Protein AF-A0A1F2QMS2-F1 (afdb_monomer)

Mean predicted aligned error: 7.69 Å

Secondary structure (DSSP, 8-state):
-------------------PPPPPSEE-TT-EEEE-TTT--EEEEETTEEEEE-TTS-EEEEEEPPSEEEEEEEEETTEEEEEEEEETTEEEEEEEEETTS-EEEEESBTTB-TTSS-TT-EE-TTSSEEEEEEE--HHHHHHHT--TTSPTT-EEEEEEETTTEEEEEEEETTEEEEEEEETTEEEEEETTSEEEEEETTTEEEEEEE-SSS--EEEEEETTTTEEEEE-TT--EEEEETTT--EEEEPPTTTS-EEEEEEE-TTS-EEEEEEESS-EEEEEETTTTEEESHHHHHHHHHTT-HHHHHHHHHH-SSSTTEEEEEETTEEEEEEE-SSEEEEEE--

Structure (mmCIF, N/CA/C/O backbone):
data_AF-A0A1F2QMS2-F1
#
_entry.id   AF-A0A1F2QMS2-F1
#
loop_
_atom_site.group_PDB
_atom_site.id
_atom_site.type_symbol
_atom_site.label_atom_id
_atom_site.label_alt_id
_atom_site.label_comp_id
_atom_site.label_asym_id
_atom_site.label_entity_id
_atom_site.label_seq_id
_atom_site.pdbx_PDB_ins_code
_atom_site.Cartn_x
_atom_site.Cartn_y
_atom_site.Cartn_z
_atom_site.occupancy
_atom_site.B_iso_or_equiv
_atom_site.auth_seq_id
_atom_site.auth_comp_id
_atom_site.auth_asym_id
_atom_site.auth_atom_id
_atom_site.pdbx_PDB_model_num
ATOM 1 N N . MET A 1 1 ? 6.094 18.140 77.398 1.00 44.84 1 MET A N 1
ATOM 2 C CA . MET A 1 1 ? 6.227 18.186 75.924 1.00 44.84 1 MET A CA 1
ATOM 3 C C . MET A 1 1 ? 6.756 16.850 75.424 1.00 44.84 1 MET A C 1
ATOM 5 O O . MET A 1 1 ? 7.921 16.572 75.651 1.00 44.84 1 MET A O 1
ATOM 9 N N . ARG A 1 2 ? 5.903 16.026 74.805 1.00 33.22 2 ARG A N 1
ATOM 10 C CA . ARG A 1 2 ? 6.239 14.927 73.876 1.00 33.22 2 ARG A CA 1
ATOM 11 C C . ARG A 1 2 ? 4.910 14.478 73.254 1.00 33.22 2 ARG A C 1
ATOM 13 O O . ARG A 1 2 ? 4.078 13.898 73.940 1.00 33.22 2 ARG A O 1
ATOM 20 N N . ARG A 1 3 ? 4.667 14.881 72.003 1.00 34.19 3 ARG A N 1
ATOM 21 C CA . ARG A 1 3 ? 3.506 14.470 71.198 1.00 34.19 3 ARG A CA 1
ATOM 22 C C . ARG A 1 3 ? 3.773 13.053 70.687 1.00 34.19 3 ARG A C 1
ATOM 24 O O . ARG A 1 3 ? 4.760 12.858 69.985 1.00 34.19 3 ARG A O 1
ATOM 31 N N . ALA A 1 4 ? 2.915 12.098 71.030 1.00 32.41 4 ALA A N 1
ATOM 32 C CA . ALA A 1 4 ? 2.860 10.803 70.362 1.00 32.41 4 ALA A CA 1
ATOM 33 C C . ALA A 1 4 ? 1.873 10.922 69.191 1.00 32.41 4 ALA A C 1
ATOM 35 O O . ALA A 1 4 ? 0.680 11.136 69.393 1.00 32.41 4 ALA A O 1
ATOM 36 N N . LEU A 1 5 ? 2.404 10.867 67.971 1.00 31.41 5 LEU A N 1
ATOM 37 C CA . LEU A 1 5 ? 1.643 10.750 66.731 1.00 31.41 5 LEU A CA 1
ATOM 38 C C . LEU A 1 5 ? 1.258 9.279 66.546 1.00 31.41 5 LEU A C 1
ATOM 40 O O . LEU A 1 5 ? 2.129 8.423 66.422 1.00 31.41 5 LEU A O 1
ATOM 44 N N . VAL A 1 6 ? -0.043 9.004 66.525 1.00 31.36 6 VAL A N 1
ATOM 45 C CA . VAL A 1 6 ? -0.614 7.749 66.022 1.00 31.36 6 VAL A CA 1
ATOM 46 C C . VAL A 1 6 ? -0.745 7.904 64.504 1.00 31.36 6 VAL A C 1
ATOM 48 O O . VAL A 1 6 ? -1.470 8.805 64.074 1.00 31.36 6 VAL A O 1
ATOM 51 N N . PRO A 1 7 ? -0.086 7.089 63.663 1.00 35.09 7 PRO A N 1
ATOM 52 C CA . PRO A 1 7 ? -0.405 7.071 62.249 1.00 35.09 7 PRO A CA 1
ATOM 53 C C . PRO A 1 7 ? -1.684 6.253 62.047 1.00 35.09 7 PRO A C 1
ATOM 55 O O . PRO A 1 7 ? -1.712 5.046 62.286 1.00 35.09 7 PRO A O 1
ATOM 58 N N . CYS A 1 8 ? -2.746 6.923 61.597 1.00 28.33 8 CYS A N 1
ATOM 59 C CA . CYS A 1 8 ? -3.863 6.273 60.922 1.00 28.33 8 CYS A CA 1
ATOM 60 C C . CYS A 1 8 ? -3.334 5.621 59.640 1.00 28.33 8 CYS A C 1
ATOM 62 O O . CYS A 1 8 ? -3.063 6.304 58.654 1.00 28.33 8 CYS A O 1
ATOM 64 N N . LEU A 1 9 ? -3.193 4.299 59.658 1.00 30.66 9 LEU A N 1
ATOM 65 C CA . LEU A 1 9 ? -3.051 3.492 58.454 1.00 30.66 9 LEU A CA 1
ATOM 66 C C . LEU A 1 9 ? -4.440 3.393 57.803 1.00 30.66 9 LEU A C 1
ATOM 68 O O . LEU A 1 9 ? -5.238 2.521 58.138 1.00 30.66 9 LEU A O 1
ATOM 72 N N . VAL A 1 10 ? -4.759 4.318 56.897 1.00 34.50 10 VAL A N 1
ATOM 73 C CA . VAL A 1 10 ? -5.865 4.117 55.954 1.00 34.50 10 VAL A CA 1
ATOM 74 C C . VAL A 1 10 ? -5.322 3.231 54.841 1.00 34.50 10 VAL A C 1
ATOM 76 O O . VAL A 1 10 ? -4.691 3.699 53.899 1.00 34.50 10 VAL A O 1
ATOM 79 N N . ALA A 1 11 ? -5.529 1.926 54.988 1.00 34.69 11 ALA A N 1
ATOM 80 C CA . ALA A 1 11 ? -5.393 0.981 53.895 1.00 34.69 11 ALA A CA 1
ATOM 81 C C . ALA A 1 11 ? -6.581 1.175 52.943 1.00 34.69 11 ALA A C 1
ATOM 83 O O . ALA A 1 11 ? -7.615 0.522 53.073 1.00 34.69 11 ALA A O 1
ATOM 84 N N . THR A 1 12 ? -6.460 2.087 51.982 1.00 34.47 12 THR A N 1
ATOM 85 C CA . THR A 1 12 ? -7.300 2.047 50.785 1.00 34.47 12 THR A CA 1
ATOM 86 C C . THR A 1 12 ? -6.783 0.924 49.894 1.00 34.47 12 THR A C 1
ATOM 88 O O . THR A 1 12 ? -5.897 1.103 49.063 1.00 34.47 12 THR A O 1
ATOM 91 N N . LEU A 1 13 ? -7.358 -0.264 50.087 1.00 35.09 13 LEU A N 1
ATOM 92 C CA . LEU A 1 13 ? -7.429 -1.302 49.065 1.00 35.09 13 LEU A CA 1
ATOM 93 C C . LEU A 1 13 ? -8.194 -0.722 47.868 1.00 35.09 13 LEU A C 1
ATOM 95 O O . LEU A 1 13 ? -9.411 -0.853 47.759 1.00 35.09 13 LEU A O 1
ATOM 99 N N . ALA A 1 14 ? -7.476 -0.056 46.965 1.00 35.53 14 ALA A N 1
ATOM 100 C CA . ALA A 1 14 ? -7.932 0.106 45.599 1.00 35.53 14 ALA A CA 1
ATOM 101 C C . ALA A 1 14 ? -7.878 -1.285 44.962 1.00 35.53 14 ALA A C 1
ATOM 103 O O . ALA A 1 14 ? -6.867 -1.710 44.409 1.00 35.53 14 ALA A O 1
ATOM 104 N N . SER A 1 15 ? -8.976 -2.023 45.108 1.00 37.28 15 SER A N 1
ATOM 105 C CA . SER A 1 15 ? -9.313 -3.131 44.230 1.00 37.28 15 SER A CA 1
ATOM 106 C C . SER A 1 15 ? -9.330 -2.572 42.807 1.00 37.28 15 SER A C 1
ATOM 108 O O . SER A 1 15 ? -10.329 -2.006 42.360 1.00 37.28 15 SER A O 1
ATOM 110 N N . ALA A 1 16 ? -8.206 -2.713 42.105 1.00 39.19 16 ALA A N 1
ATOM 111 C CA . ALA A 1 16 ? -8.155 -2.680 40.658 1.00 39.19 16 ALA A CA 1
ATOM 112 C C . ALA A 1 16 ? -8.933 -3.902 40.158 1.00 39.19 16 ALA A C 1
ATOM 114 O O . ALA A 1 16 ? -8.365 -4.928 39.793 1.00 39.19 16 ALA A O 1
ATOM 115 N N . ALA A 1 17 ? -10.262 -3.800 40.187 1.00 36.25 17 ALA A N 1
ATOM 116 C CA . ALA A 1 17 ? -11.092 -4.559 39.279 1.00 36.25 17 ALA A CA 1
ATOM 117 C C . ALA A 1 17 ? -10.692 -4.060 37.891 1.00 36.25 17 ALA A C 1
ATOM 119 O O . ALA A 1 17 ? -11.112 -2.986 37.461 1.00 36.25 17 ALA A O 1
ATOM 120 N N . GLY A 1 18 ? -9.754 -4.775 37.266 1.00 36.91 18 GLY A N 1
ATOM 121 C CA . GLY A 1 18 ? -9.342 -4.524 35.900 1.00 36.91 18 GLY A CA 1
ATOM 122 C C . GLY A 1 18 ? -10.596 -4.522 35.047 1.00 36.91 18 GLY A C 1
ATOM 123 O O . GLY A 1 18 ? -11.246 -5.555 34.898 1.00 36.91 18 GLY A O 1
ATOM 124 N N . LEU A 1 19 ? -10.972 -3.350 34.539 1.00 44.09 19 LEU A N 1
ATOM 125 C CA . LEU A 1 19 ? -11.892 -3.271 33.421 1.00 44.09 19 LEU A CA 1
ATOM 126 C C . LEU A 1 19 ? -11.193 -4.026 32.295 1.00 44.09 19 LEU A C 1
ATOM 128 O O . LEU A 1 19 ? -10.249 -3.508 31.698 1.00 44.09 19 LEU A O 1
ATOM 132 N N . ALA A 1 20 ? -11.586 -5.284 32.088 1.00 56.75 20 ALA A N 1
ATOM 133 C CA . ALA A 1 20 ? -11.179 -6.034 30.918 1.00 56.75 20 ALA A CA 1
ATOM 134 C C . ALA A 1 20 ? -11.505 -5.150 29.708 1.00 56.75 20 ALA A C 1
ATOM 136 O O . ALA A 1 20 ? -12.625 -4.640 29.598 1.00 56.75 20 ALA A O 1
ATOM 137 N N . GLY A 1 21 ? -10.499 -4.879 28.875 1.00 65.62 21 GLY A N 1
ATOM 138 C CA . GLY A 1 21 ? -10.690 -4.099 27.657 1.00 65.62 21 GLY A CA 1
ATOM 139 C C . GLY A 1 21 ? -11.763 -4.730 26.760 1.00 65.62 21 GLY A C 1
ATOM 140 O O . GLY A 1 21 ? -12.161 -5.878 26.985 1.00 65.62 21 GLY A O 1
ATOM 141 N N . PRO A 1 22 ? -12.253 -4.004 25.742 1.00 81.94 22 PRO A N 1
ATOM 142 C CA . PRO A 1 22 ? -13.188 -4.587 24.784 1.00 81.94 22 PRO A CA 1
ATOM 143 C C . PRO A 1 22 ? -12.585 -5.849 24.160 1.00 81.94 22 PRO A C 1
ATOM 145 O O . PRO A 1 22 ? -11.376 -5.915 23.952 1.00 81.94 22 PRO A O 1
ATOM 148 N N . ALA A 1 23 ? -13.415 -6.848 23.861 1.00 83.06 23 ALA A N 1
ATOM 149 C CA . ALA A 1 23 ? -12.956 -8.045 23.164 1.00 83.06 23 ALA A CA 1
ATOM 150 C C . ALA A 1 23 ? -12.481 -7.693 21.738 1.00 83.06 23 ALA A C 1
ATOM 152 O O . ALA A 1 23 ? -13.037 -6.776 21.120 1.00 83.06 23 ALA A O 1
ATOM 153 N N . PRO A 1 24 ? -11.479 -8.406 21.192 1.00 87.62 24 PRO A N 1
ATOM 154 C CA . PRO A 1 24 ? -11.092 -8.237 19.798 1.00 87.62 24 PRO A CA 1
ATOM 155 C C . PRO A 1 24 ? -12.265 -8.590 18.876 1.00 87.62 24 PRO A C 1
ATOM 157 O O . PRO A 1 24 ? -13.006 -9.542 19.125 1.00 87.62 24 PRO A O 1
ATOM 160 N N . ARG A 1 25 ? -12.413 -7.834 17.782 1.00 85.94 25 ARG A N 1
ATOM 161 C CA . ARG A 1 25 ? -13.372 -8.142 16.711 1.00 85.94 25 ARG A CA 1
ATOM 162 C C . ARG A 1 25 ? -13.006 -9.457 16.026 1.00 85.94 25 ARG A C 1
ATOM 164 O O . ARG A 1 25 ? -13.894 -10.238 15.700 1.00 85.94 25 ARG A O 1
ATOM 171 N N . TYR A 1 26 ? -11.708 -9.687 15.832 1.00 86.25 26 TYR A N 1
ATOM 172 C CA . TYR A 1 26 ? -11.175 -10.922 15.264 1.00 86.25 26 TYR A CA 1
ATOM 173 C C . TYR A 1 26 ? -10.104 -11.484 16.208 1.00 86.25 26 TYR A C 1
ATOM 175 O O . TYR A 1 26 ? -9.014 -10.910 16.286 1.00 86.25 26 TYR A O 1
ATOM 183 N N . PRO A 1 27 ? -10.417 -12.535 16.986 1.00 83.38 27 PRO A N 1
ATOM 184 C CA . PRO A 1 27 ? -9.504 -13.073 17.989 1.00 83.38 27 PRO A CA 1
ATOM 185 C C . PRO A 1 27 ? -8.355 -13.873 17.360 1.00 83.38 27 PRO A C 1
ATOM 187 O O . PRO A 1 27 ? -8.521 -14.479 16.304 1.00 83.38 27 PRO A O 1
ATOM 190 N N . GLY A 1 28 ? -7.223 -13.936 18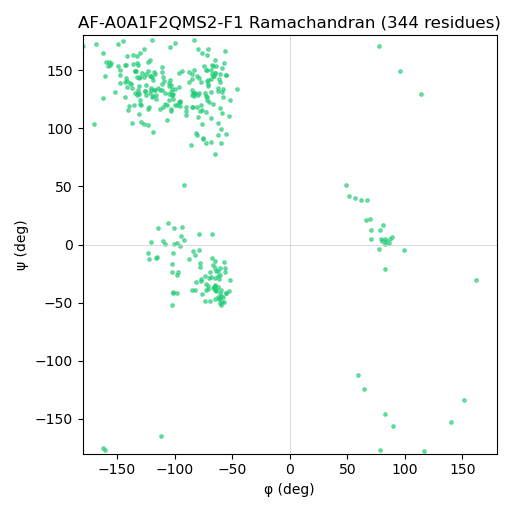.065 1.00 83.56 28 GLY A N 1
ATOM 191 C CA . GLY A 1 28 ? -6.080 -14.792 17.733 1.00 83.56 28 GLY A CA 1
ATOM 192 C C . GLY A 1 28 ? -4.831 -14.008 17.331 1.00 83.56 28 GLY A C 1
ATOM 193 O O . GLY A 1 28 ? -4.879 -13.142 16.461 1.00 83.56 28 GLY A O 1
ATOM 194 N N . THR A 1 29 ? -3.698 -14.341 17.951 1.00 78.88 29 THR A N 1
ATOM 195 C CA . THR A 1 29 ?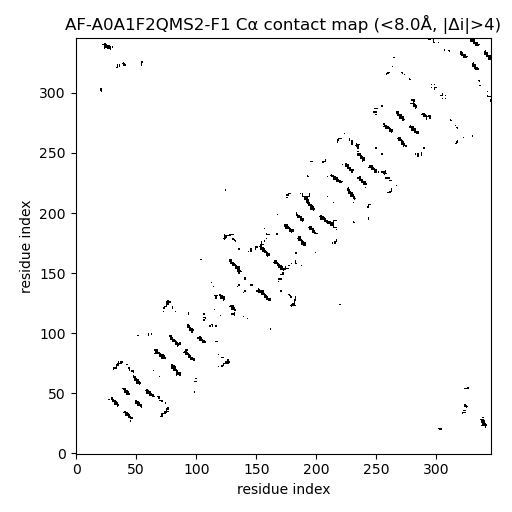 -2.405 -13.653 17.769 1.00 78.88 29 THR A CA 1
ATOM 196 C C . THR A 1 29 ? -1.726 -13.950 16.440 1.00 78.88 29 THR A C 1
ATOM 198 O O . THR A 1 29 ? -0.976 -13.118 15.938 1.00 78.88 29 THR A O 1
ATOM 201 N N . ASP A 1 30 ? -2.009 -15.117 15.864 1.00 82.50 30 ASP A N 1
ATOM 202 C CA . ASP A 1 30 ? -1.412 -15.573 14.604 1.00 82.50 30 ASP A CA 1
ATOM 203 C C . ASP A 1 30 ? -2.294 -15.220 13.395 1.00 82.50 30 ASP A C 1
ATOM 205 O O . ASP A 1 30 ? -2.130 -15.765 12.304 1.00 82.50 30 ASP A O 1
ATOM 209 N N . THR A 1 31 ? -3.263 -14.317 13.582 1.00 86.88 31 THR A N 1
ATOM 210 C CA . THR A 1 31 ? -4.158 -13.883 12.510 1.00 86.88 31 THR A CA 1
ATOM 211 C C . THR A 1 31 ? -3.523 -12.773 11.683 1.00 86.88 31 THR A C 1
ATOM 213 O O . THR A 1 31 ? -3.063 -11.755 12.205 1.00 86.88 31 THR A O 1
ATOM 216 N N . SER A 1 32 ? -3.537 -12.934 10.361 1.00 88.12 32 SER A N 1
ATOM 217 C CA . SER A 1 32 ? -3.135 -11.876 9.433 1.00 88.12 32 SER A CA 1
ATOM 218 C C . SER A 1 32 ? -4.360 -11.253 8.773 1.00 88.12 32 SER A C 1
ATOM 220 O O . SER A 1 32 ? -5.297 -11.951 8.385 1.00 88.12 32 SER A O 1
ATOM 222 N N . VAL A 1 33 ? -4.371 -9.920 8.684 1.00 90.81 33 VAL A N 1
ATOM 223 C CA . VAL A 1 33 ? -5.493 -9.150 8.140 1.00 90.81 33 VAL A CA 1
ATOM 224 C C . VAL A 1 33 ? -5.004 -8.139 7.122 1.00 90.81 33 VAL A C 1
ATOM 226 O O . VAL A 1 33 ? -4.044 -7.400 7.358 1.00 90.81 33 VAL A O 1
ATOM 229 N N . VAL A 1 34 ? -5.733 -8.064 6.014 1.00 92.44 34 VAL A N 1
ATOM 230 C CA . VAL A 1 34 ? -5.606 -7.014 5.002 1.00 92.44 34 VAL A CA 1
ATOM 231 C C . VAL A 1 34 ? -6.981 -6.469 4.644 1.00 92.44 34 VAL A C 1
ATOM 233 O O . VAL A 1 34 ? -8.005 -7.146 4.763 1.00 92.44 34 VAL A O 1
ATOM 236 N N . VAL A 1 35 ? -6.999 -5.221 4.187 1.00 91.38 35 VAL A N 1
ATOM 237 C CA . VAL A 1 35 ? -8.228 -4.505 3.851 1.00 91.38 35 VAL A CA 1
ATOM 238 C C . VAL A 1 35 ? -8.138 -3.997 2.426 1.00 91.38 35 VAL A C 1
ATOM 240 O O . VAL A 1 35 ? -7.196 -3.295 2.062 1.00 91.38 35 VAL A O 1
ATOM 243 N N . ASN A 1 36 ? -9.165 -4.295 1.641 1.00 90.12 36 ASN A N 1
ATOM 244 C CA . ASN A 1 36 ? -9.335 -3.705 0.332 1.00 90.12 36 ASN A CA 1
ATOM 245 C C . ASN A 1 36 ? -9.842 -2.278 0.459 1.00 90.12 36 ASN A C 1
ATOM 247 O O . ASN A 1 36 ? -10.960 -2.031 0.901 1.00 90.12 36 ASN A O 1
ATOM 251 N N . ARG A 1 37 ? -9.039 -1.316 0.030 1.00 78.06 37 ARG A N 1
ATOM 252 C CA . ARG A 1 37 ? -9.358 0.097 0.253 1.00 78.06 37 ARG A CA 1
ATOM 253 C C . ARG A 1 37 ? -10.428 0.633 -0.688 1.00 78.06 37 ARG A C 1
ATOM 255 O O . ARG A 1 37 ? -11.207 1.495 -0.285 1.00 78.06 37 ARG A O 1
ATOM 262 N N . GLY A 1 38 ? -10.511 0.087 -1.901 1.00 79.81 38 GLY A N 1
ATOM 263 C CA . GLY A 1 38 ? -11.495 0.505 -2.897 1.00 79.81 38 GLY A CA 1
ATOM 264 C C . GLY A 1 38 ? -12.932 0.198 -2.473 1.00 79.81 38 GLY A C 1
ATOM 265 O O . GLY A 1 38 ? -13.827 1.003 -2.712 1.00 79.81 38 GLY A O 1
ATOM 266 N N . ASN A 1 39 ? -13.161 -0.935 -1.801 1.00 84.38 39 ASN A N 1
ATOM 267 C CA . ASN A 1 39 ? -14.510 -1.378 -1.416 1.00 84.38 39 ASN A CA 1
ATOM 268 C C . ASN A 1 39 ? -14.708 -1.620 0.093 1.00 84.38 39 ASN A C 1
ATOM 270 O O . ASN A 1 39 ? -15.840 -1.794 0.532 1.00 84.38 39 ASN A O 1
ATOM 274 N N . GLY A 1 40 ? -13.650 -1.564 0.902 1.00 86.19 40 GLY A N 1
ATOM 275 C CA . GLY A 1 40 ? -13.687 -1.746 2.355 1.00 86.19 40 GLY A CA 1
ATOM 276 C C . GLY A 1 40 ? -13.772 -3.201 2.823 1.00 86.19 40 GLY A C 1
ATOM 277 O O . GLY A 1 40 ? -13.925 -3.422 4.022 1.00 86.19 40 GLY A O 1
ATOM 278 N N . ARG A 1 41 ? -13.714 -4.183 1.914 1.00 91.44 41 ARG A N 1
ATOM 279 C CA . ARG A 1 41 ? -13.751 -5.604 2.282 1.00 91.44 41 ARG A CA 1
ATOM 280 C C . ARG A 1 41 ? -12.521 -5.989 3.090 1.00 91.44 41 ARG A C 1
ATOM 282 O O . ARG A 1 41 ? -11.431 -5.463 2.871 1.00 91.44 41 ARG A O 1
ATOM 289 N N . ILE A 1 42 ? -12.701 -6.938 3.996 1.00 92.88 42 ILE A N 1
ATOM 290 C CA . ILE A 1 42 ? -11.667 -7.380 4.932 1.00 92.88 42 ILE A CA 1
ATOM 291 C C . ILE A 1 42 ? -11.371 -8.844 4.640 1.00 92.88 42 ILE A C 1
ATOM 293 O O . ILE A 1 42 ? -12.302 -9.628 4.488 1.00 92.88 42 ILE A O 1
ATOM 297 N N . ALA A 1 43 ? -10.098 -9.210 4.552 1.00 95.00 43 ALA A N 1
ATOM 298 C CA . ALA A 1 43 ? -9.685 -10.601 4.448 1.00 95.00 43 ALA A CA 1
ATOM 299 C C . ALA A 1 43 ? -8.832 -10.972 5.658 1.00 95.00 43 ALA A C 1
ATOM 301 O O . ALA A 1 43 ? -7.935 -10.218 6.045 1.00 95.00 43 ALA A O 1
ATOM 302 N N . ILE A 1 44 ? -9.153 -12.114 6.259 1.00 93.44 44 ILE A N 1
ATOM 303 C CA . ILE A 1 44 ? -8.603 -12.574 7.531 1.00 93.44 44 ILE A CA 1
ATOM 304 C C . ILE A 1 44 ? -8.136 -14.001 7.350 1.00 93.44 44 ILE A C 1
ATOM 306 O O . ILE A 1 44 ? -8.918 -14.864 6.966 1.00 93.44 44 ILE A O 1
ATOM 310 N N . LEU A 1 45 ? -6.872 -14.242 7.650 1.00 93.56 45 LEU A N 1
ATOM 311 C CA . LEU A 1 45 ? -6.282 -15.566 7.629 1.00 93.56 45 LEU A CA 1
ATOM 312 C C . LEU A 1 45 ? -5.934 -15.967 9.059 1.00 93.56 45 LEU A C 1
ATOM 314 O O . LEU A 1 45 ? -5.100 -15.319 9.694 1.00 93.56 45 LEU A O 1
ATOM 318 N N . GLY A 1 46 ? -6.586 -17.019 9.550 1.00 90.81 46 GLY A N 1
ATOM 319 C CA . GLY A 1 46 ? -6.301 -17.650 10.835 1.00 90.81 46 GLY A CA 1
ATOM 320 C C . GLY A 1 46 ? -5.991 -19.127 10.628 1.00 90.81 46 GLY A C 1
ATOM 321 O O . GLY A 1 46 ? -6.847 -19.878 10.164 1.00 90.81 46 GLY A O 1
ATOM 322 N N . GLY A 1 47 ? -4.765 -19.543 10.953 1.00 89.00 47 GLY A N 1
ATOM 323 C CA . GLY A 1 47 ? -4.281 -20.874 10.586 1.00 89.00 47 GLY A CA 1
ATOM 324 C C . GLY A 1 47 ? -4.195 -21.022 9.064 1.00 89.00 47 GLY A C 1
ATOM 325 O O . GLY A 1 47 ? -3.546 -20.220 8.400 1.00 89.00 47 GLY A O 1
ATOM 326 N N . ASP A 1 48 ? -4.864 -22.032 8.519 1.00 90.62 48 ASP A N 1
ATOM 327 C CA . ASP A 1 48 ? -4.984 -22.319 7.085 1.00 90.62 48 ASP A CA 1
ATOM 328 C C . ASP A 1 48 ? -6.298 -21.808 6.470 1.00 90.62 48 ASP A C 1
ATOM 330 O O . ASP A 1 48 ? -6.535 -21.979 5.276 1.00 90.62 48 ASP A O 1
ATOM 334 N N . LYS A 1 49 ? -7.157 -21.148 7.252 1.00 93.56 49 LYS A N 1
ATOM 335 C CA . LYS A 1 49 ? -8.473 -20.696 6.801 1.00 93.56 49 LYS A CA 1
ATOM 336 C C . LYS A 1 49 ? -8.472 -19.200 6.508 1.00 93.56 49 LYS A C 1
ATOM 338 O O . LYS A 1 49 ? -8.299 -18.374 7.407 1.00 93.56 49 LYS A O 1
ATOM 343 N N . LEU A 1 50 ? -8.713 -18.854 5.247 1.00 95.31 50 LEU A N 1
ATOM 344 C CA . LEU A 1 50 ? -8.905 -17.487 4.779 1.00 95.31 50 LEU A CA 1
ATOM 345 C C . LEU A 1 50 ? -10.399 -17.176 4.665 1.00 95.31 50 LEU A C 1
ATOM 347 O O . LEU A 1 50 ? -11.118 -17.802 3.889 1.00 95.31 50 LEU A O 1
ATOM 351 N N . GLU A 1 51 ? -10.859 -16.174 5.404 1.00 95.19 51 GLU A N 1
ATOM 352 C CA . GLU A 1 51 ? -12.232 -15.677 5.360 1.00 95.19 51 GLU A CA 1
ATOM 353 C C . GLU A 1 51 ? -12.271 -14.246 4.824 1.00 95.19 51 GLU A C 1
ATOM 355 O O . GLU A 1 51 ? -11.480 -13.389 5.226 1.00 95.19 51 GLU A O 1
ATOM 360 N N . VAL A 1 52 ? -13.208 -13.975 3.915 1.00 95.31 52 VAL A N 1
ATOM 361 C CA . VAL A 1 52 ? -13.415 -12.640 3.342 1.00 95.31 52 VAL A CA 1
ATOM 362 C C . VAL A 1 52 ? -14.760 -12.106 3.806 1.00 95.31 52 VAL A C 1
ATOM 364 O O . VAL A 1 52 ? -15.768 -12.799 3.717 1.00 95.31 52 VAL A O 1
ATOM 367 N N . PHE A 1 53 ? -14.791 -10.857 4.258 1.00 92.06 53 PHE A N 1
ATOM 368 C CA . PHE A 1 53 ? -15.973 -10.191 4.791 1.00 92.06 53 PHE A CA 1
ATOM 369 C C . PHE A 1 53 ? -16.314 -8.933 3.994 1.00 92.06 53 PHE A C 1
ATOM 371 O O . PHE A 1 53 ? -15.432 -8.178 3.569 1.00 92.06 53 PHE A O 1
ATOM 378 N N . GLU A 1 54 ? -17.610 -8.664 3.852 1.00 90.00 54 GLU A N 1
ATOM 379 C CA . GLU A 1 54 ? -18.094 -7.328 3.513 1.00 90.00 54 GLU A CA 1
ATOM 380 C C . GLU A 1 54 ? -17.782 -6.330 4.642 1.00 90.00 54 GLU A C 1
ATOM 382 O O . GLU A 1 54 ? -17.655 -6.733 5.803 1.00 90.00 54 GLU A O 1
ATOM 387 N N . PRO A 1 55 ? -17.745 -5.014 4.353 1.00 83.62 55 PRO A N 1
ATOM 388 C CA . PRO A 1 55 ? -17.600 -3.977 5.380 1.00 83.62 55 PRO A CA 1
ATOM 389 C C . PRO A 1 55 ? -18.616 -4.098 6.530 1.00 83.62 55 PRO A C 1
ATOM 391 O O . PRO A 1 55 ? -18.325 -3.753 7.674 1.00 83.62 55 PRO A O 1
ATOM 394 N N . SER A 1 56 ? -19.810 -4.627 6.238 1.00 81.69 56 SER A N 1
ATOM 395 C CA . SER A 1 56 ? -20.866 -4.904 7.221 1.00 81.69 56 SER A CA 1
ATOM 396 C C . SER A 1 56 ? -20.520 -6.021 8.216 1.00 81.69 56 SER A C 1
ATOM 398 O O . SER A 1 56 ? -21.242 -6.201 9.191 1.00 81.69 56 SER A O 1
ATOM 400 N N . GLY A 1 57 ? -19.450 -6.785 7.977 1.00 83.31 57 GLY A N 1
ATOM 401 C CA . GLY A 1 57 ? -19.079 -7.977 8.740 1.00 83.31 57 GLY A CA 1
ATOM 402 C C . GLY A 1 57 ? -19.731 -9.271 8.245 1.00 83.31 57 GLY A C 1
ATOM 403 O O . GLY A 1 57 ? -19.551 -10.311 8.868 1.00 83.31 57 GLY A O 1
ATOM 404 N N . THR A 1 58 ? -20.482 -9.240 7.140 1.00 89.00 58 THR A N 1
ATOM 405 C CA . THR A 1 58 ? -21.037 -10.461 6.530 1.00 89.00 58 THR A CA 1
ATOM 406 C C . THR A 1 58 ? -19.929 -11.255 5.842 1.00 89.00 58 THR A C 1
ATOM 408 O O . THR A 1 58 ? -19.211 -10.691 5.019 1.00 89.00 58 THR A O 1
ATOM 411 N N . SER A 1 59 ? -19.796 -12.548 6.153 1.00 92.00 59 SER A N 1
ATOM 412 C CA . SER A 1 59 ? -18.846 -13.435 5.467 1.00 92.00 59 SER A CA 1
ATOM 413 C C . SER A 1 59 ? -19.286 -13.674 4.019 1.00 92.00 59 SER A C 1
ATOM 415 O O . SER A 1 59 ? -20.456 -13.954 3.753 1.00 92.00 59 SER A O 1
ATOM 417 N N . LEU A 1 60 ? -18.352 -13.520 3.085 1.00 92.50 60 LEU A N 1
ATOM 418 C CA . LEU A 1 60 ? -18.530 -13.727 1.648 1.00 92.50 60 LEU A CA 1
ATOM 419 C C . LEU A 1 60 ? -18.040 -15.099 1.207 1.00 92.50 60 LEU A C 1
ATOM 421 O O . LEU A 1 60 ? -18.660 -15.738 0.359 1.00 92.50 60 LEU A O 1
ATOM 425 N N . SER A 1 61 ? -16.897 -15.517 1.737 1.00 94.75 61 SER A N 1
ATOM 426 C CA . SER A 1 61 ? -16.233 -16.746 1.337 1.00 94.75 61 SER A CA 1
ATOM 427 C C . SER A 1 61 ? -15.308 -17.247 2.433 1.00 94.75 61 SER A C 1
ATOM 429 O O . SER A 1 61 ? -14.844 -16.506 3.302 1.00 94.75 61 SER A O 1
ATOM 431 N N . THR A 1 62 ? -15.055 -18.546 2.368 1.00 95.88 62 THR A N 1
ATOM 432 C CA . THR A 1 62 ? -14.077 -19.263 3.171 1.00 95.88 62 THR A CA 1
ATOM 433 C C . THR A 1 62 ? -13.252 -20.104 2.213 1.00 95.88 62 THR A C 1
ATOM 435 O O . THR A 1 62 ? -13.818 -20.811 1.380 1.00 95.88 62 THR A O 1
ATOM 438 N N . ILE A 1 63 ? -11.934 -20.002 2.317 1.00 95.62 63 ILE A N 1
ATOM 439 C CA . ILE A 1 63 ? -10.976 -20.635 1.418 1.00 95.62 63 ILE A CA 1
ATOM 440 C C . ILE A 1 63 ? -9.924 -21.327 2.285 1.00 95.62 63 ILE A C 1
ATOM 442 O O . ILE A 1 63 ? -9.376 -20.712 3.199 1.00 95.62 63 ILE A O 1
ATOM 446 N N . GLU A 1 64 ? -9.642 -22.595 2.004 1.00 94.25 64 GLU A N 1
ATOM 447 C CA . GLU A 1 64 ? -8.523 -23.313 2.618 1.00 94.25 64 GLU A CA 1
ATOM 448 C C . GLU A 1 64 ? -7.235 -22.987 1.859 1.00 94.25 64 GLU A C 1
ATOM 450 O O . GLU A 1 64 ? -7.174 -23.095 0.632 1.00 94.25 64 GLU A O 1
ATOM 455 N N . ILE A 1 65 ? -6.207 -22.558 2.587 1.00 92.44 65 ILE A N 1
ATOM 456 C CA . ILE A 1 65 ? -4.912 -22.178 2.037 1.00 92.44 65 ILE A CA 1
ATOM 457 C C . ILE A 1 65 ? -3.928 -23.336 2.219 1.00 92.44 65 ILE A C 1
ATOM 459 O O . ILE A 1 65 ? -3.649 -23.727 3.353 1.00 92.44 65 ILE A O 1
ATOM 463 N N . PRO A 1 66 ? -3.361 -23.882 1.128 1.00 90.25 66 PRO A N 1
ATOM 464 C CA . PRO A 1 66 ? -2.416 -24.984 1.219 1.00 90.25 66 PRO A CA 1
ATOM 465 C C . PRO A 1 66 ? -1.059 -24.537 1.779 1.00 90.25 66 PRO A C 1
ATOM 467 O O . PRO A 1 66 ? -0.691 -23.359 1.728 1.00 90.25 66 PRO A O 1
ATOM 470 N N . GLY A 1 67 ? -0.268 -25.514 2.222 1.00 88.56 67 GLY A N 1
ATOM 471 C CA . GLY A 1 67 ? 1.105 -25.317 2.690 1.00 88.56 67 GLY A CA 1
ATOM 472 C C . GLY A 1 67 ? 1.194 -25.017 4.184 1.00 88.56 67 GLY A C 1
ATOM 473 O O . GLY A 1 67 ? 0.332 -25.414 4.966 1.00 88.56 67 GLY A O 1
ATOM 474 N N . LYS A 1 68 ? 2.280 -24.358 4.590 1.00 89.94 68 LYS A N 1
ATOM 475 C CA . LYS A 1 68 ? 2.567 -24.022 5.989 1.00 89.94 68 LYS A CA 1
ATOM 476 C C . LYS A 1 68 ? 2.799 -22.536 6.190 1.00 89.94 68 LYS A C 1
ATOM 478 O O . LYS A 1 68 ? 3.400 -21.858 5.354 1.00 89.94 68 LYS A O 1
ATOM 483 N N . ASN A 1 69 ? 2.384 -22.072 7.369 1.00 88.69 69 ASN A N 1
ATOM 484 C CA . ASN A 1 69 ? 2.544 -20.696 7.834 1.00 88.69 69 ASN A CA 1
ATOM 485 C C . ASN A 1 69 ? 2.097 -19.666 6.781 1.00 88.69 69 ASN A C 1
ATOM 487 O O . ASN A 1 69 ? 2.891 -18.786 6.423 1.00 88.69 69 ASN A O 1
ATOM 491 N N . PRO A 1 70 ? 0.879 -19.799 6.220 1.00 92.12 70 PRO A N 1
ATOM 492 C CA . PRO A 1 70 ? 0.437 -18.874 5.200 1.00 92.12 70 PRO A CA 1
ATOM 493 C C . PRO A 1 70 ? 0.277 -17.474 5.801 1.00 92.12 70 PRO A C 1
ATOM 495 O O . PRO A 1 70 ? -0.116 -17.303 6.956 1.00 92.12 70 PRO A O 1
ATOM 498 N N . ARG A 1 71 ? 0.581 -16.453 5.003 1.00 91.19 71 ARG A N 1
ATOM 499 C CA . ARG A 1 71 ? 0.380 -15.050 5.370 1.00 91.19 71 ARG A CA 1
ATOM 500 C C . ARG A 1 71 ? -0.268 -14.313 4.223 1.00 91.19 71 ARG A C 1
ATOM 502 O O . ARG A 1 71 ? 0.231 -14.353 3.097 1.00 91.19 71 ARG A O 1
ATOM 509 N N . ILE A 1 72 ? -1.329 -13.576 4.521 1.00 92.50 72 ILE A N 1
ATOM 510 C CA . ILE A 1 72 ? -1.895 -12.655 3.547 1.00 92.50 72 ILE A CA 1
ATOM 511 C C . ILE A 1 72 ? -1.051 -11.378 3.488 1.00 92.50 72 ILE A C 1
ATOM 513 O O . ILE A 1 72 ? -0.694 -10.805 4.517 1.00 92.50 72 ILE A O 1
ATOM 517 N N . LEU A 1 73 ? -0.687 -10.965 2.277 1.00 91.75 73 LEU A N 1
ATOM 518 C CA . LEU A 1 73 ? 0.183 -9.815 2.031 1.00 91.75 73 LEU A CA 1
ATOM 519 C C . LEU A 1 73 ? -0.624 -8.590 1.611 1.00 91.75 73 LEU A C 1
ATOM 521 O O . LEU A 1 73 ? -0.343 -7.486 2.071 1.00 91.75 73 LEU A O 1
ATOM 525 N N . GLU A 1 74 ? -1.634 -8.773 0.756 1.00 93.44 74 GLU A N 1
ATOM 526 C CA . GLU A 1 74 ? -2.422 -7.653 0.245 1.00 93.44 74 GLU A CA 1
ATOM 527 C C . GLU A 1 74 ? -3.805 -8.057 -0.267 1.00 93.44 74 GLU A C 1
ATOM 529 O O . GLU A 1 74 ? -4.019 -9.176 -0.733 1.00 93.44 74 GLU A O 1
ATOM 534 N N . PHE A 1 75 ? -4.737 -7.102 -0.222 1.00 93.50 75 PHE A N 1
ATOM 535 C CA . PHE A 1 75 ? -6.062 -7.208 -0.819 1.00 93.50 75 PHE A CA 1
ATOM 536 C C . PHE A 1 75 ? -6.355 -5.959 -1.648 1.00 93.50 75 PHE A C 1
ATOM 538 O O . PHE A 1 75 ? -6.545 -4.872 -1.106 1.00 93.50 75 PHE A O 1
ATOM 545 N N . CYS A 1 76 ? -6.430 -6.117 -2.967 1.00 91.75 76 CYS A N 1
ATOM 546 C CA . CYS A 1 76 ? -6.717 -5.024 -3.887 1.00 91.75 76 CYS A CA 1
ATOM 547 C C . CYS A 1 76 ? -7.686 -5.468 -4.992 1.00 91.75 76 CYS A C 1
ATOM 549 O O . CYS A 1 76 ? -7.603 -6.581 -5.518 1.00 91.75 76 CYS A O 1
ATOM 551 N N . GLY A 1 77 ? -8.643 -4.604 -5.341 1.00 86.38 77 GLY A N 1
ATOM 552 C CA . GLY A 1 77 ? -9.675 -4.908 -6.334 1.00 86.38 77 GLY A CA 1
ATOM 553 C C . GLY A 1 77 ? -10.534 -6.122 -5.951 1.00 86.38 77 GLY A C 1
ATOM 554 O O . GLY A 1 77 ? -11.321 -6.064 -5.010 1.00 86.38 77 GLY A O 1
ATOM 555 N N . GLY A 1 78 ? -10.413 -7.218 -6.696 1.00 90.56 78 GLY A N 1
ATOM 556 C CA . GLY A 1 78 ? -11.090 -8.489 -6.409 1.00 90.56 78 GLY A CA 1
ATOM 557 C C . GLY A 1 78 ? -10.136 -9.623 -6.042 1.00 90.56 78 GLY A C 1
ATOM 558 O O . GLY A 1 78 ? -10.559 -10.777 -6.095 1.00 90.56 78 GLY A O 1
ATOM 559 N N . ASN A 1 79 ? -8.872 -9.308 -5.737 1.00 94.75 79 ASN A N 1
ATOM 560 C CA . ASN A 1 79 ? -7.791 -10.281 -5.632 1.00 94.75 79 ASN A CA 1
ATOM 561 C C . ASN A 1 79 ? -7.024 -10.161 -4.311 1.00 94.75 79 ASN A C 1
ATOM 563 O O . ASN A 1 79 ? -6.857 -9.070 -3.766 1.00 94.75 79 ASN A O 1
ATOM 56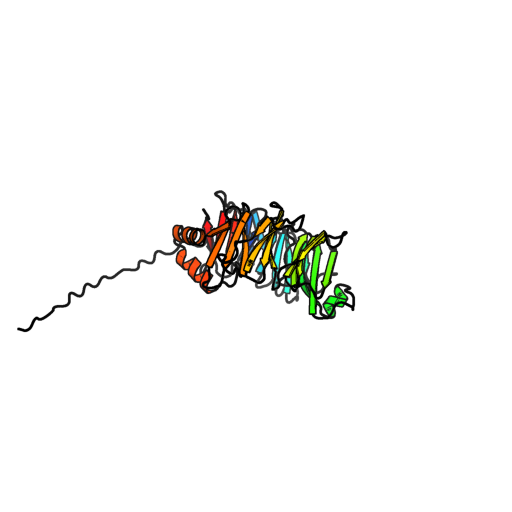7 N N . LEU A 1 80 ? -6.547 -11.301 -3.829 1.00 95.12 80 LEU A N 1
ATOM 568 C CA . LEU A 1 80 ? -5.803 -11.479 -2.590 1.00 95.12 80 LEU A CA 1
ATOM 569 C C . LEU A 1 80 ? -4.437 -12.046 -2.957 1.00 95.12 80 LEU A C 1
ATOM 571 O O . LEU A 1 80 ? -4.369 -13.049 -3.663 1.00 95.12 80 LEU A O 1
ATOM 575 N N . LEU A 1 81 ? -3.371 -11.400 -2.493 1.00 94.56 81 LEU A N 1
ATOM 576 C CA . LEU A 1 81 ? -2.006 -11.901 -2.602 1.00 94.56 81 LEU A CA 1
ATOM 577 C C . LEU A 1 81 ? -1.607 -12.496 -1.254 1.00 94.56 81 LEU A C 1
ATOM 579 O O . LEU A 1 81 ? -1.661 -11.804 -0.234 1.00 94.56 81 LEU A O 1
ATOM 583 N N . TYR A 1 82 ? -1.177 -13.752 -1.252 1.00 94.00 82 TYR A N 1
ATOM 584 C CA . TYR A 1 82 ? -0.641 -14.413 -0.069 1.00 94.00 82 TYR A CA 1
ATOM 585 C C . TYR A 1 82 ? 0.663 -15.146 -0.383 1.00 94.00 82 TYR A C 1
ATOM 587 O O . TYR A 1 82 ? 0.995 -15.407 -1.540 1.00 94.00 82 TYR A O 1
ATOM 595 N N . VAL A 1 83 ? 1.402 -15.463 0.674 1.00 92.56 83 VAL A N 1
ATOM 596 C CA . VAL A 1 83 ? 2.587 -16.320 0.638 1.00 92.56 83 VAL A CA 1
ATOM 597 C C . VAL A 1 83 ? 2.345 -17.547 1.504 1.00 92.56 83 VAL A C 1
ATOM 599 O O . VAL A 1 83 ? 1.726 -17.446 2.563 1.00 92.56 83 VAL A O 1
ATOM 602 N N . THR A 1 84 ? 2.814 -18.704 1.052 1.00 92.12 84 THR A N 1
ATOM 603 C CA . THR A 1 84 ? 2.793 -19.966 1.800 1.00 92.12 84 THR A CA 1
ATOM 604 C C . THR A 1 84 ? 4.080 -20.749 1.546 1.00 92.12 84 THR A C 1
ATOM 606 O O . THR A 1 84 ? 4.807 -20.467 0.592 1.00 92.12 84 THR A O 1
ATOM 609 N N . HIS A 1 85 ? 4.383 -21.714 2.409 1.00 89.88 85 HIS A N 1
ATOM 610 C CA . HIS A 1 85 ? 5.631 -22.475 2.384 1.00 89.88 85 HIS A CA 1
ATOM 611 C C . HIS A 1 85 ? 5.373 -23.972 2.240 1.00 89.88 85 HIS A C 1
ATOM 613 O O . HIS A 1 85 ? 4.294 -24.463 2.576 1.00 89.88 85 HIS A O 1
ATOM 619 N N . GLU A 1 86 ? 6.392 -24.698 1.779 1.00 85.25 86 GLU A N 1
ATOM 620 C CA . GLU A 1 86 ? 6.394 -26.164 1.680 1.00 85.25 86 GLU A CA 1
ATOM 621 C C . GLU A 1 86 ? 5.233 -26.738 0.842 1.00 85.25 86 GLU A C 1
ATOM 623 O O . GLU A 1 86 ? 4.655 -27.776 1.168 1.00 85.25 86 GLU A O 1
ATOM 628 N N . VAL A 1 87 ? 4.890 -26.078 -0.268 1.00 81.81 87 VAL A N 1
ATOM 629 C CA . VAL A 1 87 ? 3.886 -26.572 -1.224 1.00 81.81 87 VAL A CA 1
ATOM 630 C C . VAL A 1 87 ? 4.596 -27.324 -2.345 1.00 81.81 87 VAL A C 1
ATOM 632 O O . VAL A 1 87 ? 5.396 -26.741 -3.067 1.00 81.81 87 VAL A O 1
ATOM 635 N N . SER A 1 88 ? 4.306 -28.616 -2.518 1.00 79.12 88 SER A N 1
ATOM 636 C CA . SER A 1 88 ? 4.810 -29.419 -3.651 1.00 79.12 88 SER A CA 1
ATOM 637 C C . SER A 1 88 ? 6.335 -29.340 -3.865 1.00 79.12 88 SER A C 1
ATOM 639 O O . SER A 1 88 ? 6.803 -29.259 -4.997 1.00 79.12 88 SER A O 1
ATOM 641 N N . ASN A 1 89 ? 7.112 -29.383 -2.773 1.00 76.81 89 ASN A N 1
ATOM 642 C CA . ASN A 1 89 ? 8.580 -29.235 -2.719 1.00 76.81 89 ASN A CA 1
ATOM 643 C C . ASN A 1 89 ? 9.133 -27.827 -3.004 1.00 76.81 89 ASN A C 1
ATOM 645 O O . ASN A 1 89 ? 10.350 -27.653 -3.022 1.00 76.81 89 ASN A O 1
ATOM 649 N N . LEU A 1 90 ? 8.277 -26.822 -3.187 1.00 79.12 90 LEU A N 1
ATOM 650 C CA . LEU A 1 90 ? 8.704 -25.431 -3.286 1.00 79.12 90 LEU A CA 1
ATOM 651 C C . LEU A 1 90 ? 8.873 -24.853 -1.871 1.00 79.12 90 LEU A C 1
ATOM 653 O O . LEU A 1 90 ? 7.957 -24.980 -1.048 1.00 79.12 90 LEU A O 1
ATOM 657 N N . PRO A 1 91 ? 10.019 -24.218 -1.558 1.00 82.06 91 PRO A N 1
ATOM 658 C CA . PRO A 1 91 ? 10.260 -23.662 -0.228 1.00 82.06 91 PRO A CA 1
ATOM 659 C C . PRO A 1 91 ? 9.285 -22.524 0.089 1.00 82.06 91 PRO A C 1
ATOM 661 O O . PRO A 1 91 ? 8.831 -22.399 1.225 1.00 82.06 91 PRO A O 1
ATOM 664 N N . GLN A 1 92 ? 8.927 -21.733 -0.922 1.00 87.75 92 GLN A N 1
ATOM 665 C CA . GLN A 1 92 ? 8.023 -20.599 -0.817 1.00 87.75 92 GLN A CA 1
ATOM 666 C C . GLN A 1 92 ? 7.235 -20.450 -2.120 1.00 87.75 92 GLN A C 1
ATOM 668 O O . GLN A 1 92 ? 7.790 -20.606 -3.206 1.00 87.75 92 GLN A O 1
ATOM 673 N N . VAL A 1 93 ? 5.945 -20.144 -1.993 1.00 89.44 93 VAL A N 1
ATOM 674 C CA . VAL A 1 93 ? 5.035 -19.897 -3.112 1.00 89.44 93 VAL A CA 1
ATOM 675 C C . VAL A 1 93 ? 4.252 -18.625 -2.830 1.00 89.44 93 VAL A C 1
ATOM 677 O O . VAL A 1 93 ? 3.644 -18.478 -1.767 1.00 89.44 93 VAL A O 1
ATOM 680 N N . PHE A 1 94 ? 4.243 -17.713 -3.797 1.00 90.88 94 PHE A N 1
ATOM 681 C CA . PHE A 1 94 ? 3.336 -16.567 -3.801 1.00 90.88 94 PHE A CA 1
ATOM 682 C C . PHE A 1 94 ? 2.136 -16.910 -4.662 1.00 90.88 94 PHE A C 1
ATOM 684 O O . PHE A 1 94 ? 2.296 -17.455 -5.753 1.00 90.88 94 PHE A O 1
ATOM 691 N N . VAL A 1 95 ? 0.936 -16.592 -4.196 1.00 91.44 95 VAL A N 1
ATOM 692 C CA . VAL A 1 95 ? -0.283 -16.916 -4.930 1.00 91.44 95 VAL A CA 1
ATOM 693 C C . VAL A 1 95 ? -1.229 -15.731 -4.898 1.00 91.44 95 VAL A C 1
ATOM 695 O O . VAL A 1 95 ? -1.462 -15.113 -3.858 1.00 91.44 95 VAL A O 1
ATOM 698 N N . VAL A 1 96 ? -1.781 -15.424 -6.066 1.00 92.75 96 VAL A N 1
ATOM 699 C CA . VAL A 1 96 ? -2.901 -14.513 -6.225 1.00 92.75 96 VAL A CA 1
ATOM 700 C C . VAL A 1 96 ? -4.155 -15.322 -6.499 1.00 92.75 96 VAL A C 1
ATOM 702 O O . VAL A 1 96 ? -4.221 -16.074 -7.473 1.00 92.75 96 VAL A O 1
ATOM 705 N N . ILE A 1 97 ? -5.171 -15.111 -5.673 1.00 93.94 97 ILE A N 1
ATOM 706 C CA . ILE A 1 97 ? -6.504 -15.695 -5.831 1.00 93.94 97 ILE A CA 1
ATOM 707 C C . ILE A 1 97 ? -7.554 -14.590 -5.903 1.00 93.94 97 ILE A C 1
ATOM 709 O O . ILE A 1 97 ? -7.349 -13.482 -5.405 1.00 93.94 97 ILE A O 1
ATOM 713 N N . THR A 1 98 ? -8.705 -14.878 -6.492 1.00 94.12 98 THR A N 1
ATOM 714 C CA . THR A 1 98 ? -9.894 -14.031 -6.353 1.00 94.12 98 THR A CA 1
ATOM 715 C C . THR A 1 98 ? -10.558 -14.226 -4.995 1.00 94.12 98 THR A C 1
ATOM 717 O O . THR A 1 98 ? -10.327 -15.213 -4.302 1.00 94.12 98 THR A O 1
ATOM 720 N N . VAL A 1 99 ? -11.453 -13.305 -4.628 1.00 93.25 99 VAL A N 1
ATOM 721 C CA . VAL A 1 99 ? -12.256 -13.406 -3.392 1.00 93.25 99 VAL A CA 1
ATOM 722 C C . VAL A 1 99 ? -13.089 -14.689 -3.277 1.00 93.25 99 VAL A C 1
ATOM 724 O O . VAL A 1 99 ? -13.493 -15.040 -2.177 1.00 93.25 99 VAL A O 1
ATOM 727 N N . ASP A 1 100 ? -13.364 -15.384 -4.383 1.00 91.31 100 ASP A N 1
ATOM 728 C CA . ASP A 1 100 ? -14.072 -16.672 -4.415 1.00 91.31 100 ASP A CA 1
ATOM 729 C C . ASP A 1 100 ? -13.121 -17.889 -4.412 1.00 91.31 100 ASP A C 1
ATOM 731 O O . ASP A 1 100 ? -13.573 -19.017 -4.574 1.00 91.31 100 ASP A O 1
ATOM 735 N N . GLY A 1 101 ? -11.812 -17.672 -4.236 1.00 91.25 101 GLY A N 1
ATOM 736 C CA . GLY A 1 101 ? -10.805 -18.728 -4.120 1.00 91.25 101 GLY A CA 1
ATOM 737 C C . GLY A 1 101 ? -10.235 -19.242 -5.439 1.00 91.25 101 GLY A C 1
ATOM 738 O O . GLY A 1 101 ? -9.380 -20.123 -5.415 1.00 91.25 101 GLY A O 1
ATOM 739 N N . ARG A 1 102 ? -10.648 -18.710 -6.598 1.00 91.81 102 ARG A N 1
ATOM 740 C CA . ARG A 1 102 ? -10.042 -19.122 -7.873 1.00 91.81 102 ARG A CA 1
ATOM 741 C C . ARG A 1 102 ? -8.629 -18.570 -8.002 1.00 91.81 102 ARG A C 1
ATOM 743 O O . ARG A 1 102 ? -8.408 -17.362 -7.908 1.00 91.81 102 ARG A O 1
ATOM 750 N N . GLU A 1 103 ? -7.686 -19.457 -8.283 1.00 90.31 103 GLU A N 1
ATOM 751 C CA . GLU A 1 103 ? -6.312 -19.078 -8.580 1.00 90.31 103 GLU A CA 1
ATOM 752 C C . GLU A 1 103 ? -6.244 -18.218 -9.847 1.00 90.31 103 GLU A C 1
ATOM 754 O O . GLU A 1 103 ? -6.851 -18.518 -10.878 1.00 90.31 103 GLU A O 1
ATOM 759 N N . ARG A 1 104 ? -5.519 -17.106 -9.743 1.00 86.50 104 ARG A N 1
ATOM 760 C CA . ARG A 1 104 ? -5.162 -16.241 -10.868 1.00 86.50 104 ARG A CA 1
ATOM 761 C C . ARG A 1 104 ? -3.735 -16.475 -11.310 1.00 86.50 104 ARG A C 1
ATOM 763 O O . ARG A 1 104 ? -3.464 -16.423 -12.505 1.00 86.50 104 ARG A O 1
ATOM 770 N N . LEU A 1 105 ? -2.837 -16.642 -10.344 1.00 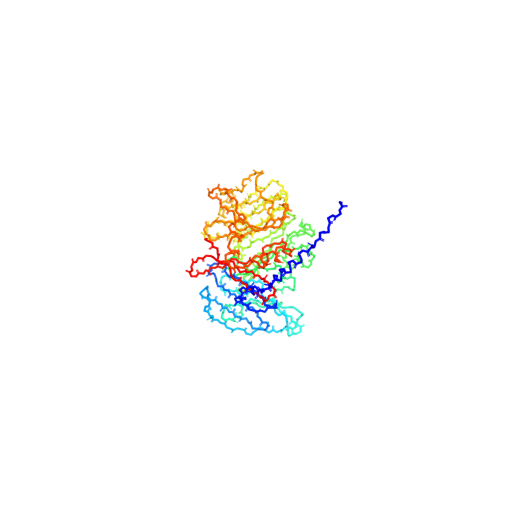82.75 105 LEU A N 1
ATOM 771 C CA . LEU A 1 105 ? -1.414 -16.785 -10.594 1.00 82.75 105 LEU A CA 1
ATOM 772 C C . LEU A 1 105 ? -0.732 -17.389 -9.364 1.00 82.75 105 LEU A C 1
ATOM 774 O O . LEU A 1 105 ? -0.849 -16.821 -8.282 1.00 82.75 105 LEU A O 1
ATOM 778 N N . ALA A 1 106 ? 0.003 -18.482 -9.532 1.00 81.69 106 ALA A N 1
ATOM 779 C CA . ALA A 1 106 ? 0.927 -19.017 -8.532 1.00 81.69 106 ALA A CA 1
ATOM 780 C C . ALA A 1 106 ? 2.374 -18.851 -9.011 1.00 81.69 106 ALA A C 1
ATOM 782 O O . ALA A 1 106 ? 2.625 -18.872 -10.215 1.00 81.69 106 ALA A O 1
ATOM 783 N N . PHE A 1 107 ? 3.318 -18.668 -8.090 1.00 77.44 107 PHE A N 1
ATOM 784 C CA . PHE A 1 107 ? 4.734 -18.448 -8.386 1.00 77.44 107 PHE A CA 1
ATOM 785 C C . PHE A 1 107 ? 5.636 -19.364 -7.551 1.00 77.44 107 PHE A C 1
ATOM 787 O O . PHE A 1 107 ? 5.356 -19.521 -6.362 1.00 77.44 107 PHE A O 1
ATOM 794 N N . PRO A 1 108 ? 6.754 -19.872 -8.103 1.00 74.44 108 PRO A N 1
ATOM 795 C CA . PRO A 1 108 ? 7.212 -19.705 -9.490 1.00 74.44 108 PRO A CA 1
ATOM 796 C C . PRO A 1 108 ? 6.292 -20.405 -10.512 1.00 74.44 108 PRO A C 1
ATOM 798 O O . PRO A 1 108 ? 5.589 -21.352 -10.172 1.00 74.44 108 PRO A O 1
ATOM 801 N N . ASN A 1 109 ? 6.277 -19.929 -11.762 1.00 69.50 109 ASN A N 1
ATOM 802 C CA . ASN A 1 109 ? 5.559 -20.566 -12.876 1.00 69.50 109 ASN A CA 1
ATOM 803 C C . ASN A 1 109 ? 6.321 -20.417 -14.203 1.00 69.50 109 ASN A C 1
ATOM 805 O O . ASN A 1 109 ? 7.362 -19.761 -14.266 1.00 69.50 109 ASN A O 1
ATOM 809 N N . GLU A 1 110 ? 5.813 -21.037 -15.272 1.00 61.41 110 GLU A N 1
ATOM 810 C CA . GLU A 1 110 ? 6.412 -20.931 -16.604 1.00 61.41 110 GLU A CA 1
ATOM 811 C C . GLU A 1 110 ? 6.477 -19.465 -17.074 1.00 61.41 110 GLU A C 1
ATOM 813 O O . GLU A 1 110 ? 5.461 -18.826 -17.337 1.00 61.41 110 GLU A O 1
ATOM 818 N N . GLY A 1 111 ? 7.698 -18.932 -17.196 1.00 60.56 111 GLY A N 1
ATOM 819 C CA . GLY A 1 111 ? 7.959 -17.555 -17.635 1.00 60.56 111 GLY A CA 1
ATOM 820 C C . GLY A 1 111 ? 8.235 -16.554 -16.507 1.00 60.56 111 GLY A C 1
ATOM 821 O O . GLY A 1 111 ? 8.600 -15.409 -16.793 1.00 60.56 111 GLY A O 1
ATOM 822 N N . LEU A 1 112 ? 8.129 -16.972 -15.240 1.00 66.44 112 LEU A N 1
ATOM 823 C CA . LEU A 1 112 ? 8.392 -16.140 -14.066 1.00 66.44 112 LEU A CA 1
ATOM 824 C C . LEU A 1 112 ? 9.476 -16.766 -13.187 1.00 66.44 112 LEU A C 1
ATOM 826 O O . LEU A 1 112 ? 9.334 -17.875 -12.684 1.00 66.44 112 LEU A O 1
ATOM 830 N N . SER A 1 113 ? 10.578 -16.032 -13.032 1.00 69.69 113 SER A N 1
ATOM 831 C CA . SER A 1 113 ? 11.723 -16.427 -12.211 1.00 69.69 113 SER A CA 1
ATOM 832 C C . SER A 1 113 ? 11.367 -16.468 -10.720 1.00 69.69 113 SER A C 1
ATOM 834 O O . SER A 1 113 ? 10.537 -15.688 -10.263 1.00 69.69 113 SER A O 1
ATOM 836 N N . GLU A 1 114 ? 12.079 -17.285 -9.939 1.00 74.06 114 GLU A N 1
ATOM 837 C CA . GLU A 1 114 ? 12.062 -17.247 -8.464 1.00 74.06 114 GLU A CA 1
ATOM 838 C C . GLU A 1 114 ? 12.449 -15.868 -7.890 1.00 74.06 114 GLU A C 1
ATOM 840 O O . GLU A 1 114 ? 12.194 -15.579 -6.726 1.00 74.06 114 GLU A O 1
ATOM 845 N N . LEU A 1 115 ? 13.042 -14.992 -8.709 1.00 77.19 115 LEU A N 1
ATOM 846 C CA . LEU A 1 115 ? 13.408 -13.624 -8.334 1.00 77.19 115 LEU A CA 1
ATOM 847 C C . LEU A 1 115 ? 12.200 -12.700 -8.126 1.00 77.19 115 LEU A C 1
ATOM 849 O O . LEU A 1 115 ? 12.328 -11.659 -7.478 1.00 77.19 115 LEU A O 1
ATOM 853 N N . PHE A 1 116 ? 11.054 -13.009 -8.738 1.00 79.75 116 PHE A N 1
ATOM 854 C CA . PHE A 1 116 ? 9.874 -12.158 -8.669 1.00 79.75 116 PHE A CA 1
ATOM 855 C C . PHE A 1 116 ? 8.586 -12.977 -8.807 1.00 79.75 116 PHE A C 1
ATOM 857 O O . PHE A 1 116 ? 8.426 -13.688 -9.801 1.00 79.75 116 PHE A O 1
ATOM 864 N N . PRO A 1 117 ? 7.594 -12.779 -7.922 1.00 82.69 117 PRO A N 1
ATOM 865 C CA . PRO A 1 117 ? 7.503 -11.788 -6.854 1.00 82.69 117 PRO A CA 1
ATOM 866 C C . PRO A 1 117 ? 8.305 -12.177 -5.608 1.00 82.69 117 PRO A C 1
ATOM 868 O O . PRO A 1 117 ? 8.752 -13.304 -5.448 1.00 82.69 117 PRO A O 1
ATOM 871 N N . SER A 1 118 ? 8.454 -11.204 -4.718 1.00 84.12 118 SER A N 1
ATOM 872 C CA . SER A 1 118 ? 9.005 -11.342 -3.368 1.00 84.12 118 SER A CA 1
ATOM 873 C C . SER A 1 118 ? 7.965 -10.922 -2.323 1.00 84.12 118 SER A C 1
ATOM 875 O O . SER A 1 118 ? 6.917 -10.374 -2.668 1.00 84.12 118 SER A O 1
ATOM 877 N N . GLU A 1 119 ? 8.264 -11.063 -1.029 1.00 86.19 119 GLU A N 1
ATOM 878 C CA . GLU A 1 119 ? 7.376 -10.571 0.044 1.00 86.19 119 GLU A CA 1
ATOM 879 C C . GLU A 1 119 ? 7.141 -9.048 0.002 1.00 86.19 119 GLU A C 1
ATOM 881 O O . GLU A 1 119 ? 6.153 -8.540 0.541 1.00 86.19 119 GLU A O 1
ATOM 886 N N . ALA A 1 120 ? 8.025 -8.298 -0.660 1.00 88.19 120 ALA A N 1
ATOM 887 C CA . ALA A 1 120 ? 7.862 -6.863 -0.883 1.00 88.19 120 ALA A CA 1
ATOM 888 C C . ALA A 1 120 ? 6.951 -6.538 -2.080 1.00 88.19 120 ALA A C 1
ATOM 890 O O . ALA A 1 120 ? 6.597 -5.378 -2.278 1.00 88.19 120 ALA A O 1
ATOM 891 N N . SER A 1 121 ? 6.564 -7.539 -2.874 1.00 90.81 121 SER A N 1
ATOM 892 C CA . SER A 1 121 ? 5.684 -7.345 -4.024 1.00 90.81 121 SER A CA 1
ATOM 893 C C . SER A 1 121 ? 4.256 -7.044 -3.589 1.00 90.81 121 SER A C 1
ATOM 895 O O . SER A 1 121 ? 3.804 -7.448 -2.515 1.00 90.81 121 SER A O 1
ATOM 897 N N . ARG A 1 122 ? 3.560 -6.285 -4.427 1.00 93.50 122 ARG A N 1
ATOM 898 C CA . ARG A 1 122 ? 2.238 -5.731 -4.152 1.00 93.50 122 ARG A CA 1
ATOM 899 C C . ARG A 1 122 ? 1.326 -5.888 -5.361 1.00 93.50 122 ARG A C 1
ATOM 901 O O . ARG A 1 122 ? 1.800 -6.004 -6.487 1.00 93.50 122 ARG A O 1
ATOM 908 N N . LEU A 1 123 ? 0.021 -5.905 -5.148 1.00 94.62 123 LEU A N 1
ATOM 909 C CA . LEU A 1 123 ? -0.988 -5.837 -6.196 1.00 94.62 123 LEU A CA 1
ATOM 910 C C . LEU A 1 123 ? -1.019 -4.426 -6.787 1.00 94.62 123 LEU A C 1
ATOM 912 O O . LEU A 1 123 ? -0.932 -3.440 -6.063 1.00 94.62 123 LEU A O 1
ATOM 916 N N . THR A 1 124 ? -1.193 -4.313 -8.103 1.00 94.25 124 THR A N 1
ATOM 917 C CA . THR A 1 124 ? -1.456 -3.011 -8.736 1.00 94.25 124 THR A CA 1
ATOM 918 C C . THR A 1 124 ? -2.723 -2.388 -8.146 1.00 94.25 124 THR A C 1
ATOM 920 O O . THR A 1 124 ? -3.624 -3.106 -7.709 1.00 94.25 124 THR A O 1
ATOM 923 N N . VAL A 1 125 ? -2.829 -1.056 -8.133 1.00 93.00 125 VAL A N 1
ATOM 924 C CA . VAL A 1 125 ? -3.979 -0.365 -7.510 1.00 93.00 125 VAL A CA 1
ATOM 925 C C . VAL A 1 125 ? -5.316 -0.736 -8.176 1.00 93.00 125 VAL A C 1
ATOM 927 O O . VAL A 1 125 ? -6.352 -0.786 -7.518 1.00 93.00 125 VAL A O 1
ATOM 930 N N . ASP A 1 126 ? -5.316 -1.060 -9.469 1.00 91.19 126 ASP A N 1
ATOM 931 C CA . ASP A 1 126 ? -6.492 -1.586 -10.173 1.00 91.19 126 ASP A CA 1
ATOM 932 C C . ASP A 1 126 ? -6.769 -3.084 -9.920 1.00 91.19 126 ASP A C 1
ATOM 934 O O . ASP A 1 126 ? -7.769 -3.627 -10.399 1.00 91.19 126 ASP A O 1
ATOM 938 N N . GLY A 1 127 ? -5.886 -3.763 -9.185 1.00 91.06 127 GLY A N 1
ATOM 939 C CA . GLY A 1 127 ? -5.965 -5.177 -8.848 1.00 91.06 127 GLY A CA 1
ATOM 940 C C . GLY A 1 127 ? -5.822 -6.115 -10.045 1.00 91.06 127 GLY A C 1
ATOM 941 O O . GLY A 1 127 ? -6.296 -7.245 -9.960 1.00 91.06 127 GLY A O 1
ATOM 942 N N . LYS A 1 128 ? -5.235 -5.683 -11.169 1.00 90.12 128 LYS A N 1
ATOM 943 C CA . LYS A 1 128 ? -5.082 -6.504 -12.391 1.00 90.12 128 LYS A CA 1
ATOM 944 C C . LYS A 1 128 ? -3.691 -7.109 -12.574 1.00 90.12 128 LYS A C 1
ATOM 946 O O . LYS A 1 128 ? -3.452 -7.808 -13.565 1.00 90.12 128 LYS A O 1
ATOM 951 N N . GLY A 1 129 ? -2.783 -6.854 -11.642 1.00 91.44 129 GLY A N 1
ATOM 952 C CA . GLY A 1 129 ? -1.434 -7.382 -11.681 1.00 91.44 129 GLY A CA 1
ATOM 953 C C . GLY A 1 129 ? -0.706 -7.333 -10.350 1.00 91.44 129 GLY A C 1
ATOM 954 O O . GLY A 1 129 ? -1.269 -6.949 -9.327 1.00 91.44 129 GLY A O 1
ATOM 955 N N . VAL A 1 130 ? 0.567 -7.713 -10.395 1.00 92.00 130 VAL A N 1
ATOM 956 C CA . VAL A 1 130 ? 1.528 -7.612 -9.292 1.00 92.00 130 VAL A CA 1
ATOM 957 C C . VAL A 1 130 ? 2.692 -6.747 -9.747 1.00 92.00 130 VAL A C 1
ATOM 959 O O . VAL A 1 130 ? 3.081 -6.778 -10.915 1.00 92.00 130 VAL A O 1
ATOM 962 N N . TYR A 1 131 ? 3.252 -5.974 -8.831 1.00 93.31 131 TYR A N 1
ATOM 963 C CA . TYR A 1 131 ? 4.421 -5.151 -9.055 1.00 93.31 131 TYR A CA 1
ATOM 964 C C . TYR A 1 131 ? 5.408 -5.262 -7.895 1.00 93.31 131 TYR A C 1
ATOM 966 O O . TYR A 1 131 ? 5.063 -5.693 -6.795 1.00 93.31 131 TYR A O 1
ATOM 974 N N . GLY A 1 132 ? 6.643 -4.839 -8.134 1.00 92.62 132 GLY A N 1
ATOM 975 C CA . GLY A 1 132 ? 7.633 -4.702 -7.076 1.00 92.62 132 GLY A CA 1
ATOM 976 C C . GLY A 1 132 ? 8.872 -3.949 -7.528 1.00 92.62 132 GLY A C 1
ATOM 977 O O . GLY A 1 132 ? 9.034 -3.612 -8.705 1.00 92.62 132 GLY A O 1
ATOM 978 N N . PHE A 1 133 ? 9.727 -3.679 -6.548 1.00 92.94 133 PHE A N 1
ATOM 979 C CA . PHE A 1 133 ? 11.005 -3.009 -6.717 1.00 92.94 133 PHE A CA 1
ATOM 980 C C . PHE A 1 133 ? 12.120 -3.923 -6.222 1.00 92.94 133 PHE A C 1
ATOM 982 O O . PHE A 1 133 ? 12.025 -4.450 -5.113 1.00 92.94 133 PHE A O 1
ATOM 989 N N . LEU A 1 134 ? 13.162 -4.112 -7.024 1.00 92.19 134 LEU A N 1
ATOM 990 C CA . LEU A 1 134 ? 14.292 -4.969 -6.678 1.00 92.19 134 LEU A CA 1
ATOM 991 C C . LEU A 1 134 ? 15.618 -4.370 -7.173 1.00 92.19 134 LEU A C 1
ATOM 993 O O . LEU A 1 134 ? 15.610 -3.593 -8.132 1.00 92.19 134 LEU A O 1
ATOM 997 N N . PRO A 1 135 ? 16.756 -4.696 -6.536 1.00 92.56 135 PRO A N 1
ATOM 998 C CA . PRO A 1 135 ? 18.063 -4.306 -7.050 1.00 92.56 135 PRO A CA 1
ATOM 999 C C . PRO A 1 135 ? 18.383 -5.030 -8.366 1.00 92.56 135 PRO A C 1
ATOM 1001 O O . PRO A 1 135 ? 18.016 -6.186 -8.565 1.00 92.56 135 PRO A O 1
ATOM 1004 N N . LEU A 1 136 ? 19.105 -4.353 -9.258 1.00 93.00 136 LEU A N 1
ATOM 1005 C CA . LEU A 1 136 ? 19.588 -4.913 -10.517 1.00 93.00 136 LEU A CA 1
ATOM 1006 C C . LEU A 1 136 ? 20.864 -5.732 -10.295 1.00 93.00 136 LEU A C 1
ATOM 1008 O O . LEU A 1 136 ? 21.969 -5.184 -10.295 1.00 93.00 136 LEU A O 1
ATOM 1012 N N . ASP A 1 137 ? 20.718 -7.041 -10.153 1.00 92.19 137 ASP A N 1
ATOM 1013 C CA . ASP A 1 137 ? 21.814 -8.013 -10.178 1.00 92.19 137 ASP A CA 1
ATOM 1014 C C . ASP A 1 137 ? 21.917 -8.709 -11.561 1.00 92.19 137 ASP A C 1
ATOM 1016 O O . ASP A 1 137 ? 21.093 -8.440 -12.447 1.00 92.19 137 ASP A O 1
ATOM 1020 N N . PRO A 1 138 ? 22.950 -9.541 -11.823 1.00 91.50 138 PRO A N 1
ATOM 1021 C CA . PRO A 1 138 ? 23.084 -10.214 -13.116 1.00 91.50 138 PRO A CA 1
ATOM 1022 C C . PRO A 1 138 ? 21.878 -11.103 -13.486 1.00 91.50 138 PRO A C 1
ATOM 1024 O O . PRO A 1 138 ? 21.389 -10.956 -14.608 1.00 91.50 138 PRO A O 1
ATOM 1027 N N . PRO A 1 139 ? 21.325 -11.941 -12.580 1.00 88.69 139 PRO A N 1
ATOM 1028 C CA . PRO A 1 139 ? 20.115 -12.714 -12.871 1.00 88.69 139 PRO A CA 1
ATOM 1029 C C . PRO A 1 139 ? 18.895 -11.853 -13.226 1.00 88.69 139 PRO A C 1
ATOM 1031 O O . PRO A 1 139 ? 18.197 -12.142 -14.198 1.00 88.69 139 PRO A O 1
ATOM 1034 N N . ALA A 1 140 ? 18.639 -10.765 -12.491 1.00 88.38 140 ALA A N 1
ATOM 1035 C CA . ALA A 1 140 ? 17.548 -9.845 -12.796 1.00 88.38 140 ALA A CA 1
ATOM 1036 C C . ALA A 1 140 ? 17.771 -9.140 -14.141 1.00 88.38 140 ALA A C 1
ATOM 1038 O O . ALA A 1 140 ? 16.822 -8.974 -14.908 1.00 88.38 140 ALA A O 1
ATOM 1039 N N . ARG A 1 141 ? 19.011 -8.750 -14.465 1.00 90.88 141 ARG A N 1
ATOM 1040 C CA . ARG A 1 141 ? 19.353 -8.116 -15.749 1.00 90.88 141 ARG A CA 1
ATOM 1041 C C . ARG A 1 141 ? 19.020 -9.015 -16.928 1.00 90.88 141 ARG A C 1
ATOM 1043 O O . ARG A 1 141 ? 18.313 -8.569 -17.832 1.00 90.88 141 ARG A O 1
ATOM 1050 N N . GLU A 1 142 ? 19.506 -10.252 -16.891 1.00 89.50 142 GLU A N 1
ATOM 1051 C CA . GLU A 1 142 ? 19.252 -11.251 -17.928 1.00 89.50 142 GLU A CA 1
ATOM 1052 C C . GLU A 1 142 ? 17.751 -11.522 -18.042 1.00 89.50 142 GLU A C 1
ATOM 1054 O O . GLU A 1 142 ? 17.169 -11.386 -19.118 1.00 89.50 142 GLU A O 1
ATOM 1059 N N . PHE A 1 143 ? 17.097 -11.796 -16.912 1.00 86.62 143 PHE A N 1
ATOM 1060 C CA . PHE A 1 143 ? 15.678 -12.114 -16.888 1.00 86.62 143 PHE A CA 1
ATOM 1061 C C . PHE A 1 143 ? 14.815 -10.973 -17.437 1.00 86.62 143 PHE A C 1
ATOM 1063 O O . PHE A 1 143 ? 13.896 -11.218 -18.218 1.00 86.62 143 PHE A O 1
ATOM 1070 N N . PHE A 1 144 ? 15.057 -9.722 -17.039 1.00 86.38 144 PHE A N 1
ATOM 1071 C CA . PHE A 1 144 ? 14.282 -8.561 -17.490 1.00 86.38 144 PHE A CA 1
ATOM 1072 C C . PHE A 1 144 ? 14.744 -7.974 -18.832 1.00 86.38 144 PHE A C 1
ATOM 1074 O O . PHE A 1 144 ? 14.066 -7.080 -19.340 1.00 86.38 144 PHE A O 1
ATOM 1081 N N . GLY A 1 145 ? 15.839 -8.471 -19.418 1.00 89.38 145 GLY A N 1
ATOM 1082 C CA . GLY A 1 145 ? 16.381 -7.973 -20.684 1.00 89.38 145 GLY A CA 1
ATOM 1083 C C . GLY A 1 145 ? 16.818 -6.507 -20.609 1.00 89.38 145 GLY A C 1
ATOM 1084 O O . GLY A 1 145 ? 16.560 -5.733 -21.532 1.00 89.38 145 GLY A O 1
ATOM 1085 N N . LEU A 1 146 ? 17.406 -6.094 -19.482 1.00 91.06 146 LEU A N 1
ATOM 1086 C CA . LEU A 1 146 ? 17.783 -4.698 -19.244 1.00 91.06 146 LEU A CA 1
ATOM 1087 C C . LEU A 1 146 ? 19.163 -4.368 -19.853 1.00 91.06 146 LEU A C 1
ATOM 1089 O O . LEU A 1 146 ? 20.063 -5.204 -19.788 1.00 91.06 146 LEU A O 1
ATOM 1093 N N . PRO A 1 147 ? 19.366 -3.159 -20.420 1.00 92.12 147 PRO A N 1
ATOM 1094 C CA . PRO A 1 147 ? 20.629 -2.784 -21.057 1.00 92.12 147 PRO A CA 1
ATOM 1095 C C . PRO A 1 147 ? 21.838 -2.817 -20.120 1.00 92.12 147 PRO A C 1
ATOM 1097 O O . PRO A 1 147 ? 21.751 -2.400 -18.962 1.00 92.12 147 PRO A O 1
ATOM 1100 N N . GLU A 1 148 ? 23.003 -3.172 -20.674 1.00 92.62 148 GLU A N 1
ATOM 1101 C CA . GLU A 1 148 ? 24.260 -3.213 -19.918 1.00 92.62 148 GLU A CA 1
ATOM 1102 C C . GLU A 1 148 ? 24.693 -1.849 -19.356 1.00 92.62 148 GLU A C 1
ATOM 1104 O O . GLU A 1 148 ? 25.409 -1.771 -18.360 1.00 92.62 148 GLU A O 1
ATOM 1109 N N . SER A 1 149 ? 24.212 -0.761 -19.965 1.00 94.19 149 SER A N 1
ATOM 1110 C CA . SER A 1 149 ? 24.509 0.613 -19.557 1.00 94.19 149 SER A CA 1
ATOM 1111 C C . SER A 1 149 ? 23.943 1.001 -18.190 1.00 94.19 149 SER A C 1
ATOM 1113 O O . SER A 1 149 ? 24.362 2.012 -17.635 1.00 94.19 149 SER A O 1
ATOM 1115 N N . ILE A 1 150 ? 22.970 0.259 -17.655 1.00 94.75 150 ILE A N 1
ATOM 1116 C CA . ILE A 1 150 ? 22.443 0.515 -16.312 1.00 94.75 150 ILE A CA 1
ATOM 1117 C C . ILE A 1 150 ? 23.435 -0.096 -15.311 1.00 94.75 150 ILE A C 1
ATOM 1119 O O . ILE A 1 150 ? 23.785 -1.265 -15.467 1.00 94.75 150 ILE A O 1
ATOM 1123 N N . PRO A 1 151 ? 23.915 0.627 -14.287 1.00 93.88 151 PRO A N 1
ATOM 1124 C CA . PRO A 1 151 ? 24.886 0.068 -13.350 1.00 93.88 151 PRO A CA 1
ATOM 1125 C C . PRO A 1 151 ? 24.274 -1.048 -12.476 1.00 93.88 151 PRO A C 1
ATOM 1127 O O . PRO A 1 151 ? 23.073 -1.017 -12.187 1.00 93.88 151 PRO A O 1
ATOM 1130 N N . PRO A 1 152 ? 25.067 -2.043 -12.032 1.00 93.88 152 PRO A N 1
ATOM 1131 C CA . PRO A 1 152 ? 24.632 -3.011 -11.025 1.00 93.88 152 PRO A CA 1
ATOM 1132 C C . PRO A 1 152 ? 24.142 -2.326 -9.742 1.00 93.88 152 PRO A C 1
ATOM 1134 O O . PRO A 1 152 ? 24.650 -1.276 -9.353 1.00 93.88 152 PRO A O 1
ATOM 1137 N N . GLY A 1 153 ? 23.148 -2.919 -9.085 1.00 92.56 153 GLY A N 1
ATOM 1138 C CA . GLY A 1 153 ? 22.509 -2.361 -7.891 1.00 92.56 153 GLY A CA 1
ATOM 1139 C C . GLY A 1 153 ? 21.503 -1.236 -8.166 1.00 92.56 153 GLY A C 1
ATOM 1140 O O . GLY A 1 153 ? 20.849 -0.781 -7.231 1.00 92.56 153 GLY A O 1
ATOM 1141 N N . ALA A 1 154 ? 21.336 -0.806 -9.422 1.00 94.12 154 ALA A N 1
ATOM 1142 C CA . ALA A 1 154 ? 20.273 0.114 -9.819 1.00 94.12 154 ALA A CA 1
ATOM 1143 C C . ALA A 1 154 ? 18.876 -0.427 -9.474 1.00 94.12 154 ALA A C 1
ATOM 1145 O O . ALA A 1 154 ? 18.663 -1.633 -9.390 1.00 94.12 154 ALA A O 1
ATOM 1146 N N . GLY A 1 155 ? 17.903 0.467 -9.328 1.00 93.38 155 GLY A N 1
ATOM 1147 C CA . GLY A 1 155 ? 16.523 0.084 -9.068 1.00 93.38 155 GLY A CA 1
ATOM 1148 C C . GLY A 1 155 ? 15.836 -0.499 -10.298 1.00 93.38 155 GLY A C 1
ATOM 1149 O O . GLY A 1 155 ? 15.846 0.127 -11.360 1.00 93.38 155 GLY A O 1
ATOM 1150 N N . VAL A 1 156 ? 15.190 -1.654 -10.146 1.00 93.56 156 VAL A N 1
ATOM 1151 C CA . VAL A 1 156 ? 14.307 -2.259 -11.151 1.00 93.56 156 VAL A CA 1
ATOM 1152 C C . VAL A 1 156 ? 12.872 -2.195 -10.655 1.00 93.56 156 VAL A C 1
ATOM 1154 O O . VAL A 1 156 ? 12.533 -2.794 -9.640 1.00 93.56 156 VAL A O 1
ATOM 1157 N N . ALA A 1 157 ? 12.018 -1.498 -11.395 1.00 93.81 157 ALA A N 1
ATOM 1158 C CA . ALA A 1 157 ? 10.574 -1.553 -11.231 1.00 93.81 157 ALA A CA 1
ATOM 1159 C C . ALA A 1 157 ? 9.994 -2.562 -12.225 1.00 93.81 157 ALA A C 1
ATOM 1161 O O . ALA A 1 157 ? 10.212 -2.431 -13.433 1.00 93.81 157 ALA A O 1
ATOM 1162 N N . ALA A 1 158 ? 9.260 -3.553 -11.724 1.00 90.81 158 ALA A N 1
ATOM 1163 C CA . ALA A 1 158 ? 8.656 -4.604 -12.536 1.00 90.81 158 ALA A CA 1
ATOM 1164 C C . ALA A 1 158 ? 7.150 -4.723 -12.273 1.00 90.81 158 ALA A C 1
ATOM 1166 O O . ALA A 1 158 ? 6.710 -4.575 -11.133 1.00 90.81 158 ALA A O 1
ATOM 1167 N N . THR A 1 159 ? 6.375 -5.020 -13.318 1.00 90.75 159 THR A N 1
ATOM 1168 C CA . THR A 1 159 ? 4.938 -5.317 -13.254 1.00 90.75 159 THR A CA 1
ATOM 1169 C C . THR A 1 159 ? 4.579 -6.547 -14.092 1.00 90.75 159 THR A C 1
ATOM 1171 O O . THR A 1 159 ? 5.169 -6.822 -15.142 1.00 90.75 159 THR A O 1
ATOM 1174 N N . TYR A 1 160 ? 3.551 -7.264 -13.643 1.00 87.38 160 TYR A N 1
ATOM 1175 C CA . TYR A 1 160 ? 3.002 -8.454 -14.288 1.00 87.38 160 TYR A CA 1
ATOM 1176 C C . TYR A 1 160 ? 1.486 -8.423 -14.262 1.00 87.38 160 TYR A C 1
ATOM 1178 O O . TYR A 1 160 ? 0.899 -8.097 -13.236 1.00 87.38 160 TYR A O 1
ATOM 1186 N N . ARG A 1 161 ? 0.842 -8.798 -15.369 1.00 86.69 161 ARG A N 1
ATOM 1187 C CA . ARG A 1 161 ? -0.617 -8.962 -15.440 1.00 86.69 161 ARG A CA 1
ATOM 1188 C C . ARG A 1 161 ? -0.986 -10.428 -15.230 1.00 86.69 161 ARG A C 1
ATOM 1190 O O . ARG A 1 161 ? -0.288 -11.317 -15.705 1.00 86.69 161 ARG A O 1
ATOM 1197 N N . PHE A 1 162 ? -2.141 -10.688 -14.618 1.00 79.31 162 PHE A N 1
ATOM 1198 C CA . PHE A 1 162 ? -2.662 -12.050 -14.381 1.00 79.31 162 PHE A CA 1
ATOM 1199 C C . PHE A 1 162 ? -3.075 -12.832 -15.641 1.00 79.31 162 PHE A C 1
ATOM 1201 O O . PHE A 1 162 ? -3.688 -13.885 -15.537 1.00 79.31 162 PHE A O 1
ATOM 1208 N N . ALA A 1 163 ? -2.770 -12.319 -16.832 1.00 67.56 163 ALA A N 1
ATOM 1209 C CA . ALA A 1 163 ? -3.045 -12.957 -18.117 1.00 67.56 163 ALA A CA 1
ATOM 1210 C C . ALA A 1 163 ? -1.805 -13.655 -18.715 1.00 67.56 163 ALA A C 1
ATOM 1212 O O . ALA A 1 163 ? -1.805 -13.968 -19.899 1.00 67.56 163 ALA A O 1
ATOM 1213 N N . GLY A 1 164 ? -0.744 -13.869 -17.926 1.00 56.62 164 GLY A N 1
ATOM 1214 C CA . GLY A 1 164 ? 0.493 -14.509 -18.397 1.00 56.62 164 GLY A CA 1
ATOM 1215 C C . GLY A 1 164 ? 1.420 -13.587 -19.198 1.00 56.62 164 GLY A C 1
ATOM 1216 O O . GLY A 1 164 ? 2.363 -14.054 -19.828 1.00 56.62 164 GLY A O 1
ATOM 1217 N N . GLU A 1 165 ? 1.182 -12.273 -19.178 1.00 62.69 165 GLU A N 1
ATOM 1218 C CA . GLU A 1 165 ? 1.995 -11.294 -19.903 1.00 62.69 165 GLU A CA 1
ATOM 1219 C C . GLU A 1 165 ? 2.938 -10.550 -18.948 1.00 62.69 165 GLU A C 1
ATOM 1221 O O . GLU A 1 165 ? 2.513 -9.767 -18.086 1.00 62.69 165 GLU A O 1
ATOM 1226 N N . LYS A 1 166 ? 4.244 -10.767 -19.141 1.00 61.19 166 LYS A N 1
ATOM 1227 C CA . LYS A 1 166 ? 5.310 -9.907 -18.618 1.00 61.19 166 LYS A CA 1
ATOM 1228 C C . LYS A 1 166 ? 5.254 -8.576 -19.356 1.00 61.19 166 LYS A C 1
ATOM 1230 O O . LYS A 1 166 ? 5.565 -8.523 -20.542 1.00 61.19 166 LYS A O 1
ATOM 1235 N N . LEU A 1 167 ? 4.831 -7.513 -18.679 1.00 66.81 167 LEU A N 1
ATOM 1236 C CA . LEU A 1 167 ? 4.490 -6.270 -19.373 1.00 66.81 167 LEU A CA 1
ATOM 1237 C C . LEU A 1 167 ? 5.568 -5.206 -19.258 1.00 66.81 167 LEU A C 1
ATOM 1239 O O . LEU A 1 167 ? 5.993 -4.664 -20.278 1.00 66.81 167 LEU A O 1
ATOM 1243 N N . LEU A 1 168 ? 6.018 -4.887 -18.045 1.00 72.88 168 LEU A N 1
ATOM 1244 C CA . LEU A 1 168 ? 6.870 -3.721 -17.863 1.00 72.88 168 LEU A CA 1
ATOM 1245 C C . LEU A 1 168 ? 7.977 -3.997 -16.856 1.00 72.88 168 LEU A C 1
ATOM 1247 O O . LEU A 1 168 ? 7.725 -4.199 -15.676 1.00 72.88 168 LEU A O 1
ATOM 1251 N N . ALA A 1 169 ? 9.218 -3.954 -17.331 1.00 87.56 169 ALA A N 1
ATOM 1252 C CA . ALA A 1 169 ? 10.395 -3.811 -16.489 1.00 87.56 169 ALA A CA 1
ATOM 1253 C C . ALA A 1 169 ? 11.141 -2.541 -16.892 1.00 87.56 169 ALA A C 1
ATOM 1255 O O . ALA A 1 169 ? 11.333 -2.255 -18.081 1.00 87.56 169 ALA A O 1
ATOM 1256 N N . ARG A 1 170 ? 11.517 -1.742 -15.897 1.00 90.44 170 ARG A N 1
ATOM 1257 C CA . ARG A 1 170 ? 12.279 -0.507 -16.069 1.00 90.44 170 ARG A CA 1
ATOM 1258 C C . ARG A 1 170 ? 13.382 -0.467 -15.028 1.00 90.44 170 ARG A C 1
ATOM 1260 O O . ARG A 1 170 ? 13.103 -0.485 -13.835 1.00 90.44 170 ARG A O 1
ATOM 1267 N N . GLY A 1 171 ? 14.623 -0.409 -15.499 1.00 92.25 171 GLY A N 1
ATOM 1268 C CA . GLY A 1 171 ? 15.799 -0.237 -14.657 1.00 92.25 171 GLY A CA 1
ATOM 1269 C C . GLY A 1 171 ? 16.341 1.182 -14.766 1.00 92.25 171 GLY A C 1
ATOM 1270 O O . GLY A 1 171 ? 16.396 1.735 -15.865 1.00 92.25 171 GLY A O 1
ATOM 1271 N N . SER A 1 172 ? 16.746 1.770 -13.645 1.00 93.50 172 SER A N 1
ATOM 1272 C CA . SER A 1 172 ? 17.536 3.001 -13.634 1.00 93.50 172 SER A CA 1
ATOM 1273 C C . SER A 1 172 ? 18.248 3.185 -12.300 1.00 93.50 172 SER A C 1
ATOM 1275 O O . SER A 1 172 ? 17.699 2.877 -11.243 1.00 93.50 172 SER A O 1
ATOM 1277 N N . GLU A 1 173 ? 19.459 3.742 -12.333 1.00 92.94 173 GLU A N 1
ATOM 1278 C CA . GLU A 1 173 ? 20.217 4.081 -11.120 1.00 92.94 173 GLU A CA 1
ATOM 1279 C C . GLU A 1 173 ? 19.547 5.173 -10.282 1.00 92.94 173 GLU A C 1
ATOM 1281 O O . GLU A 1 173 ? 19.838 5.325 -9.096 1.00 92.94 173 GLU A O 1
ATOM 1286 N N . VAL A 1 174 ? 18.650 5.947 -10.904 1.00 91.88 174 VAL A N 1
ATOM 1287 C CA . VAL A 1 174 ? 17.936 7.021 -10.219 1.00 91.88 174 VAL A CA 1
ATOM 1288 C C . VAL A 1 174 ? 16.669 6.529 -9.545 1.00 91.88 174 VAL A C 1
ATOM 1290 O O . VAL A 1 174 ? 16.111 7.292 -8.779 1.00 91.88 174 VAL A O 1
ATOM 1293 N N . PHE A 1 175 ? 16.169 5.320 -9.807 1.00 93.88 175 PHE A N 1
ATOM 1294 C CA . PHE A 1 175 ? 14.942 4.863 -9.154 1.00 93.88 175 PHE A CA 1
ATOM 1295 C C . PHE A 1 175 ? 15.211 4.441 -7.712 1.00 93.88 175 PHE A C 1
ATOM 1297 O O . PHE A 1 175 ? 16.217 3.795 -7.425 1.00 93.88 175 PHE A O 1
ATOM 1304 N N . THR A 1 176 ? 14.290 4.783 -6.813 1.00 92.69 176 THR A N 1
ATOM 1305 C CA . THR A 1 176 ? 14.349 4.422 -5.385 1.00 92.69 176 THR A CA 1
ATOM 1306 C C . THR A 1 176 ? 13.130 3.638 -4.910 1.00 92.69 176 THR A C 1
ATOM 1308 O O . THR A 1 176 ? 13.154 3.076 -3.820 1.00 92.69 176 THR A O 1
ATOM 1311 N N . GLY A 1 177 ? 12.067 3.583 -5.712 1.00 94.12 177 GLY A N 1
ATOM 1312 C CA . GLY A 1 177 ? 10.838 2.882 -5.365 1.00 94.12 177 GLY A CA 1
ATOM 1313 C C . GLY A 1 177 ? 9.793 2.965 -6.470 1.00 94.12 177 GLY A C 1
ATOM 1314 O O . GLY A 1 177 ? 9.952 3.696 -7.454 1.00 94.12 177 GLY A O 1
ATOM 1315 N N . VAL A 1 178 ? 8.717 2.198 -6.306 1.00 95.62 178 VAL A N 1
ATOM 1316 C CA . VAL A 1 178 ? 7.608 2.137 -7.261 1.00 95.62 178 VAL A CA 1
ATOM 1317 C C . VAL A 1 178 ? 6.276 1.888 -6.555 1.00 95.62 178 VAL A C 1
ATOM 1319 O O . VAL A 1 178 ? 6.209 1.136 -5.584 1.00 95.62 178 VAL A O 1
ATOM 1322 N N . VAL A 1 179 ? 5.211 2.480 -7.091 1.00 96.25 179 VAL A N 1
ATOM 1323 C CA . VAL A 1 179 ? 3.815 2.096 -6.856 1.00 96.25 179 VAL A CA 1
ATOM 1324 C C . VAL A 1 179 ? 3.134 1.968 -8.214 1.00 96.25 179 VAL A C 1
ATOM 1326 O O . VAL A 1 179 ? 3.110 2.932 -8.977 1.00 96.25 179 VAL A O 1
ATOM 1329 N N . ALA A 1 180 ? 2.595 0.796 -8.552 1.00 95.44 180 ALA A N 1
ATOM 1330 C CA . ALA A 1 180 ? 1.941 0.592 -9.843 1.00 95.44 180 ALA A CA 1
ATOM 1331 C C . ALA A 1 180 ? 0.422 0.782 -9.744 1.00 95.44 180 ALA A C 1
ATOM 1333 O O . ALA A 1 180 ? -0.258 0.087 -8.990 1.00 95.44 180 ALA A O 1
ATOM 1334 N N . LEU A 1 181 ? -0.118 1.704 -10.539 1.00 95.00 181 LEU A N 1
ATOM 1335 C CA . LEU A 1 181 ? -1.557 1.955 -10.651 1.00 95.00 181 LEU A CA 1
ATOM 1336 C C . LEU A 1 181 ? -2.254 0.824 -11.412 1.00 95.00 181 LEU A C 1
ATOM 1338 O O . LEU A 1 181 ? -3.348 0.400 -11.055 1.00 95.00 181 LEU A O 1
ATOM 1342 N N . SER A 1 182 ? -1.584 0.331 -12.446 1.00 93.12 182 SER A N 1
ATOM 1343 C CA . SER A 1 182 ? -1.967 -0.805 -13.278 1.00 93.12 182 SER A CA 1
ATOM 1344 C C . SER A 1 182 ? -0.688 -1.491 -13.780 1.00 93.12 182 SER A C 1
ATOM 1346 O O . SER A 1 182 ? 0.409 -0.961 -13.572 1.00 93.12 182 SER A O 1
ATOM 1348 N N . PRO A 1 183 ? -0.766 -2.654 -14.448 1.00 91.62 183 PRO A N 1
ATOM 1349 C CA . PRO A 1 183 ? 0.420 -3.284 -15.027 1.00 91.62 183 PRO A CA 1
ATOM 1350 C C . PRO A 1 183 ? 1.189 -2.385 -16.011 1.00 91.62 183 PRO A C 1
ATOM 1352 O O . PRO A 1 183 ? 2.382 -2.578 -16.223 1.00 91.62 183 PRO A O 1
ATOM 1355 N N . ASP A 1 184 ? 0.527 -1.404 -16.609 1.00 91.94 184 ASP A N 1
ATOM 1356 C CA . ASP A 1 184 ? 1.054 -0.507 -17.631 1.00 91.94 184 ASP A CA 1
ATOM 1357 C C . ASP A 1 184 ? 1.238 0.943 -17.153 1.00 91.94 184 ASP A C 1
ATOM 1359 O O . ASP A 1 184 ? 1.689 1.784 -17.928 1.00 91.94 184 ASP A O 1
ATOM 1363 N N . ASP A 1 185 ? 0.967 1.244 -15.882 1.00 94.56 185 ASP A N 1
ATOM 1364 C CA . ASP A 1 185 ? 1.055 2.594 -15.320 1.00 94.56 185 ASP A CA 1
ATOM 1365 C C . ASP A 1 185 ? 1.669 2.565 -13.918 1.00 94.56 185 ASP A C 1
ATOM 1367 O O . ASP A 1 185 ? 1.131 1.944 -13.000 1.00 94.56 185 ASP A O 1
ATOM 1371 N N . MET A 1 186 ? 2.800 3.244 -13.746 1.00 95.56 186 MET A N 1
ATOM 1372 C CA . MET A 1 186 ? 3.562 3.254 -12.501 1.00 95.56 186 MET A CA 1
ATOM 1373 C C . MET A 1 186 ? 3.972 4.658 -12.080 1.00 95.56 186 MET A C 1
ATOM 1375 O O . MET A 1 186 ? 4.351 5.493 -12.901 1.00 95.56 186 MET A O 1
ATOM 1379 N N . LEU A 1 187 ? 3.962 4.880 -10.772 1.00 97.19 187 LEU A N 1
ATOM 1380 C CA . LEU A 1 187 ? 4.630 5.984 -10.106 1.00 97.19 187 LEU A CA 1
ATOM 1381 C C . LEU A 1 187 ? 5.994 5.499 -9.623 1.00 97.19 187 LEU A C 1
ATOM 1383 O O . LEU A 1 187 ? 6.076 4.535 -8.867 1.00 97.19 187 LEU A O 1
ATOM 1387 N N . LEU A 1 188 ? 7.056 6.165 -10.054 1.00 95.81 188 LEU A N 1
ATOM 1388 C CA . LEU A 1 188 ? 8.436 5.877 -9.676 1.00 95.81 188 LEU A CA 1
ATOM 1389 C C . LEU A 1 188 ? 8.955 7.020 -8.814 1.00 95.81 188 LEU A C 1
ATOM 1391 O O . LEU A 1 188 ? 8.808 8.185 -9.187 1.00 95.81 188 LEU A O 1
ATOM 1395 N N . THR A 1 189 ? 9.593 6.704 -7.694 1.00 95.06 189 THR A N 1
ATOM 1396 C CA . THR A 1 189 ? 10.343 7.697 -6.914 1.00 95.06 189 THR A CA 1
ATOM 1397 C C . THR A 1 189 ? 11.802 7.706 -7.323 1.00 95.06 189 THR A C 1
ATOM 1399 O O . THR A 1 189 ? 12.335 6.688 -7.775 1.00 95.06 189 THR A O 1
ATOM 1402 N N . VAL A 1 190 ? 12.438 8.875 -7.210 1.00 91.69 190 VAL A N 1
ATOM 1403 C CA . VAL A 1 190 ? 13.803 9.080 -7.699 1.00 91.69 190 VAL A CA 1
ATOM 1404 C C . VAL A 1 190 ? 14.783 9.559 -6.635 1.00 91.69 190 VAL A C 1
ATOM 1406 O O . VAL A 1 190 ? 14.439 10.296 -5.712 1.00 91.69 190 VAL A O 1
ATOM 1409 N N . LYS A 1 191 ? 16.045 9.167 -6.810 1.00 87.19 191 LYS A N 1
ATOM 1410 C CA . LYS A 1 191 ? 17.201 9.594 -6.032 1.00 87.19 191 LYS A CA 1
ATOM 1411 C C . LYS A 1 191 ? 17.393 11.098 -6.195 1.00 87.19 191 LYS A C 1
ATOM 1413 O O . LYS A 1 191 ? 17.335 11.619 -7.304 1.00 87.19 191 LYS A O 1
ATOM 1418 N N . GLY A 1 192 ? 17.632 11.786 -5.081 1.00 82.56 192 GLY A N 1
ATOM 1419 C CA . GLY A 1 192 ? 17.652 13.252 -5.049 1.00 82.56 192 GLY A CA 1
ATOM 1420 C C . GLY A 1 192 ? 16.261 13.881 -4.921 1.00 82.56 192 GLY A C 1
ATOM 1421 O O . GLY A 1 192 ? 16.160 15.100 -4.826 1.00 82.56 192 GLY A O 1
ATOM 1422 N N . GLY A 1 193 ? 15.212 13.062 -4.839 1.00 88.44 193 GLY A N 1
ATOM 1423 C CA . GLY A 1 193 ? 13.858 13.478 -4.519 1.00 88.44 193 GLY A CA 1
ATOM 1424 C C . GLY A 1 193 ? 12.974 13.720 -5.738 1.00 88.44 193 GLY A C 1
ATOM 1425 O O . GLY A 1 193 ? 13.418 14.153 -6.802 1.00 88.44 193 GLY A O 1
ATOM 1426 N N . GLY A 1 194 ? 11.682 13.466 -5.551 1.00 92.12 194 GLY A N 1
ATOM 1427 C CA . GLY A 1 194 ? 10.647 13.629 -6.562 1.00 92.12 194 GLY A CA 1
ATOM 1428 C C . GLY A 1 194 ? 9.965 12.318 -6.939 1.00 92.12 194 GLY A C 1
ATOM 1429 O O . GLY A 1 194 ? 10.249 11.246 -6.398 1.00 92.12 194 GLY A O 1
ATOM 1430 N N . ALA A 1 195 ? 9.050 12.424 -7.894 1.00 94.44 195 ALA A N 1
ATOM 1431 C CA . ALA A 1 195 ? 8.308 11.300 -8.440 1.00 94.44 195 ALA A CA 1
ATOM 1432 C C . ALA A 1 195 ? 8.094 11.498 -9.941 1.00 94.44 195 ALA A C 1
ATOM 1434 O O . ALA A 1 195 ? 8.058 12.622 -10.438 1.00 94.44 195 ALA A O 1
ATOM 1435 N N . MET A 1 196 ? 7.919 10.413 -10.677 1.00 95.38 196 MET A N 1
ATOM 1436 C CA . MET A 1 196 ? 7.494 10.449 -12.071 1.00 95.38 196 MET A CA 1
ATOM 1437 C C . MET A 1 196 ? 6.400 9.422 -12.297 1.00 95.38 196 MET A C 1
ATOM 1439 O O . MET A 1 196 ? 6.407 8.363 -11.674 1.00 95.38 196 MET A O 1
ATOM 1443 N N . ARG A 1 197 ? 5.495 9.709 -13.226 1.00 96.50 197 ARG A N 1
ATOM 1444 C CA . ARG A 1 197 ? 4.543 8.723 -13.725 1.00 96.50 197 ARG A CA 1
ATOM 1445 C C . ARG A 1 197 ? 5.004 8.224 -15.078 1.00 96.50 197 ARG A C 1
ATOM 1447 O O . ARG A 1 197 ? 5.279 9.020 -15.974 1.00 96.50 197 ARG A O 1
ATOM 1454 N N . HIS A 1 198 ? 5.072 6.914 -15.234 1.00 94.69 198 HIS A N 1
ATOM 1455 C CA . HIS A 1 198 ? 5.429 6.254 -16.478 1.00 94.69 198 HIS A CA 1
ATOM 1456 C C . HIS A 1 198 ? 4.265 5.375 -16.939 1.00 94.69 198 HIS A C 1
ATOM 1458 O O . HIS A 1 198 ? 3.811 4.513 -16.190 1.00 94.69 198 HIS A O 1
ATOM 1464 N N . ARG A 1 199 ? 3.834 5.547 -18.194 1.00 92.62 199 ARG A N 1
ATOM 1465 C CA . ARG A 1 199 ? 2.775 4.761 -18.841 1.00 92.62 199 ARG A CA 1
ATOM 1466 C C . ARG A 1 199 ? 3.308 3.970 -20.033 1.00 92.62 199 ARG A C 1
ATOM 1468 O O . ARG A 1 199 ? 4.207 4.423 -20.740 1.00 92.62 199 ARG A O 1
ATOM 1475 N N . SER A 1 200 ? 2.749 2.795 -20.284 1.00 86.94 200 SER A N 1
ATOM 1476 C CA . SER A 1 200 ? 3.066 1.956 -21.438 1.00 86.94 200 SER A CA 1
ATOM 1477 C C . SER A 1 200 ? 1.818 1.699 -22.290 1.00 86.94 200 SER A C 1
ATOM 1479 O O . SER A 1 200 ? 0.789 1.344 -21.730 1.00 86.94 200 SER A O 1
ATOM 1481 N N . PRO A 1 201 ? 1.885 1.815 -23.628 1.00 77.94 201 PRO A N 1
ATOM 1482 C CA . PRO A 1 201 ? 2.927 2.496 -24.396 1.00 77.94 201 PRO A CA 1
ATOM 1483 C C . PRO A 1 201 ? 2.818 4.023 -24.204 1.00 77.94 201 PRO A C 1
ATOM 1485 O O . PRO A 1 201 ? 1.724 4.577 -24.232 1.00 77.94 201 PRO A O 1
ATOM 1488 N N . GLY A 1 202 ? 3.935 4.728 -24.002 1.00 80.75 202 GLY A N 1
ATOM 1489 C CA . GLY A 1 202 ? 3.911 6.197 -23.877 1.00 80.75 202 GLY A CA 1
ATOM 1490 C C . GLY A 1 202 ? 5.142 6.822 -23.225 1.00 80.75 202 GLY A C 1
ATOM 1491 O O . GLY A 1 202 ? 5.537 7.923 -23.591 1.00 80.75 202 GLY A O 1
ATOM 1492 N N . GLY A 1 203 ? 5.795 6.105 -22.310 1.00 90.75 203 GLY A N 1
ATOM 1493 C CA . GLY A 1 203 ? 6.957 6.604 -21.580 1.00 90.75 203 GLY A CA 1
ATOM 1494 C C . GLY A 1 203 ? 6.569 7.469 -20.379 1.00 90.75 203 GLY A C 1
ATOM 1495 O O . GLY A 1 203 ? 5.578 7.208 -19.698 1.00 90.75 203 GLY A O 1
ATOM 1496 N N . VAL A 1 204 ? 7.381 8.485 -20.083 1.00 94.81 204 VAL A N 1
ATOM 1497 C CA . VAL A 1 204 ? 7.165 9.387 -18.940 1.00 94.81 204 VAL A CA 1
ATOM 1498 C C . VAL A 1 204 ? 5.992 10.325 -19.238 1.00 94.81 204 VAL A C 1
ATOM 1500 O O . VAL A 1 204 ? 6.091 11.174 -20.118 1.00 94.81 204 VAL A O 1
ATOM 1503 N N . ALA A 1 205 ? 4.897 10.181 -18.491 1.00 95.94 205 ALA A N 1
ATOM 1504 C CA . ALA A 1 205 ? 3.719 11.043 -18.593 1.00 95.94 205 ALA A CA 1
ATOM 1505 C C . ALA A 1 205 ? 3.964 12.406 -17.929 1.00 95.94 205 ALA A C 1
ATOM 1507 O O . ALA A 1 205 ? 3.620 13.444 -18.484 1.00 95.94 205 ALA A O 1
ATOM 1508 N N . TRP A 1 206 ? 4.596 12.398 -16.756 1.00 96.56 206 TRP A N 1
ATOM 1509 C CA . TRP A 1 206 ? 5.089 13.596 -16.083 1.00 96.56 206 TRP A CA 1
ATOM 1510 C C . TRP A 1 206 ? 6.242 13.235 -15.148 1.00 96.56 206 TRP A C 1
ATOM 1512 O O . TRP A 1 206 ? 6.358 12.098 -14.680 1.00 96.56 206 TRP A O 1
ATOM 1522 N N . LYS A 1 207 ? 7.094 14.220 -14.859 1.00 94.81 207 LYS A N 1
ATOM 1523 C CA . LYS A 1 207 ? 8.170 14.129 -13.871 1.00 94.81 207 LYS A CA 1
ATOM 1524 C C . LYS A 1 207 ? 8.111 15.353 -12.970 1.00 94.81 207 LYS A C 1
ATOM 1526 O O . LYS A 1 207 ? 8.038 16.480 -13.451 1.00 94.81 207 LYS A O 1
ATOM 1531 N N . ARG A 1 208 ? 8.198 15.108 -11.670 1.00 90.75 208 ARG A N 1
ATOM 1532 C CA . ARG A 1 208 ? 8.311 16.111 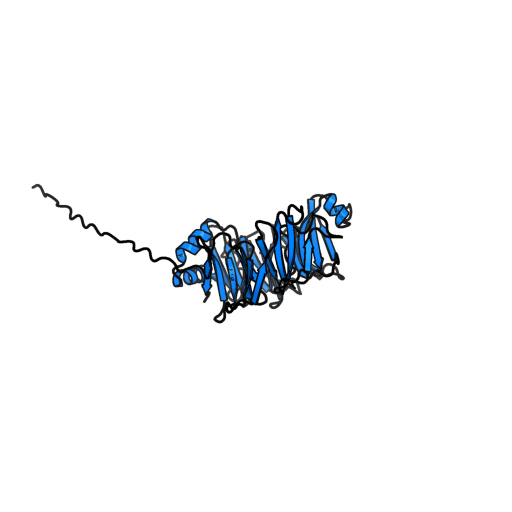-10.626 1.00 90.75 208 ARG A CA 1
ATOM 1533 C C . ARG A 1 208 ? 9.652 15.958 -9.933 1.00 90.75 208 ARG A C 1
ATOM 1535 O O . ARG A 1 208 ? 9.983 14.877 -9.454 1.00 90.75 208 ARG A O 1
ATOM 1542 N N . GLU A 1 209 ? 10.381 17.055 -9.835 1.00 88.19 209 GLU A N 1
ATOM 1543 C CA . GLU A 1 209 ? 11.616 17.113 -9.059 1.00 88.19 209 GLU A CA 1
ATOM 1544 C C . GLU A 1 209 ? 11.297 17.471 -7.605 1.00 88.19 209 GLU A C 1
ATOM 1546 O O . GLU A 1 209 ? 10.390 18.261 -7.325 1.00 88.19 209 GLU A O 1
ATOM 1551 N N . GLY A 1 210 ? 11.995 16.821 -6.678 1.00 78.44 210 GLY A N 1
ATOM 1552 C CA . GLY A 1 210 ? 11.902 17.085 -5.248 1.00 78.44 210 GLY A CA 1
ATOM 1553 C C . GLY A 1 210 ? 13.106 17.868 -4.735 1.00 78.44 210 GLY A C 1
ATOM 1554 O O . GLY A 1 210 ? 14.106 18.040 -5.425 1.00 78.44 210 GLY A O 1
ATOM 1555 N N . SER A 1 211 ? 13.024 18.333 -3.492 1.00 70.31 211 SER A N 1
ATOM 1556 C CA . SER A 1 211 ? 14.076 19.113 -2.832 1.00 70.31 211 SER A CA 1
ATOM 1557 C C . SER A 1 211 ? 15.065 18.238 -2.046 1.00 70.31 211 SER A C 1
ATOM 1559 O O . SER A 1 211 ? 15.314 18.493 -0.868 1.00 70.31 211 SER A O 1
ATOM 1561 N N . GLY A 1 212 ? 15.631 17.201 -2.673 1.00 76.38 212 GLY A N 1
ATOM 1562 C CA . GLY A 1 212 ? 16.563 16.286 -2.004 1.00 76.38 212 GLY A CA 1
ATOM 1563 C C . GLY A 1 212 ? 15.890 15.257 -1.083 1.00 76.38 212 GLY A C 1
ATOM 1564 O O . GLY A 1 212 ? 14.697 15.333 -0.782 1.00 76.38 212 GLY A O 1
ATOM 1565 N N . GLY A 1 213 ? 16.690 14.289 -0.620 1.00 80.19 213 GLY A N 1
ATOM 1566 C CA . GLY A 1 213 ? 16.296 13.265 0.355 1.00 80.19 213 GLY A CA 1
ATOM 1567 C C . GLY A 1 213 ? 15.471 12.098 -0.203 1.00 80.19 213 GLY A C 1
ATOM 1568 O O . GLY A 1 213 ? 15.219 12.002 -1.407 1.00 80.19 213 GLY A O 1
ATOM 1569 N N . ASP A 1 214 ? 15.066 11.201 0.697 1.00 84.12 214 ASP A N 1
ATOM 1570 C CA . ASP A 1 214 ? 14.410 9.934 0.362 1.00 84.12 214 ASP A CA 1
ATOM 1571 C C . ASP A 1 214 ? 12.902 10.116 0.190 1.00 84.12 214 ASP A C 1
ATOM 1573 O O . ASP A 1 214 ? 12.110 9.938 1.113 1.00 84.12 214 ASP A O 1
ATOM 1577 N N . TRP A 1 215 ? 12.501 10.497 -1.021 1.00 90.94 215 TRP A N 1
ATOM 1578 C CA . TRP A 1 215 ? 11.091 10.552 -1.390 1.00 90.94 215 TRP A CA 1
ATOM 1579 C C . TRP A 1 215 ? 10.503 9.154 -1.531 1.00 90.94 215 TRP A C 1
ATOM 1581 O O . TRP A 1 215 ? 11.122 8.264 -2.120 1.00 90.94 215 TRP A O 1
ATOM 1591 N N . ARG A 1 216 ? 9.254 8.998 -1.092 1.00 92.50 216 ARG A N 1
ATOM 1592 C CA . ARG A 1 216 ? 8.459 7.792 -1.338 1.00 92.50 216 ARG A CA 1
ATOM 1593 C C . ARG A 1 216 ? 6.999 8.131 -1.605 1.00 92.50 216 ARG A C 1
ATOM 1595 O O . ARG A 1 216 ? 6.444 9.034 -0.983 1.00 92.50 216 ARG A O 1
ATOM 1602 N N . VAL A 1 217 ? 6.366 7.386 -2.507 1.00 95.06 217 VAL A N 1
ATOM 1603 C CA . VAL A 1 217 ? 4.903 7.374 -2.630 1.00 95.06 217 VAL A CA 1
ATOM 1604 C C . VAL A 1 217 ? 4.387 6.452 -1.533 1.00 95.06 217 VAL A C 1
ATOM 1606 O O . VAL A 1 217 ? 4.634 5.249 -1.573 1.00 95.06 217 VAL A O 1
ATOM 1609 N N . ALA A 1 218 ? 3.740 7.030 -0.527 1.00 94.06 218 ALA A N 1
ATOM 1610 C CA . ALA A 1 218 ? 3.201 6.287 0.605 1.00 94.06 218 ALA A CA 1
ATOM 1611 C C . ALA A 1 218 ? 1.846 5.658 0.266 1.00 94.06 218 ALA A C 1
ATOM 1613 O O . ALA A 1 218 ? 1.522 4.586 0.771 1.00 94.06 218 ALA A O 1
ATOM 1614 N N . ASP A 1 219 ? 1.060 6.317 -0.593 1.00 93.31 219 ASP A N 1
ATOM 1615 C CA . ASP A 1 219 ? -0.285 5.863 -0.918 1.00 93.31 219 ASP A CA 1
ATOM 1616 C C . ASP A 1 219 ? -0.855 6.479 -2.203 1.00 93.31 219 ASP A C 1
ATOM 1618 O O . ASP A 1 219 ? -0.360 7.501 -2.680 1.00 93.31 219 ASP A O 1
ATOM 1622 N N . VAL A 1 220 ? -1.928 5.896 -2.746 1.00 93.06 220 VAL A N 1
ATOM 1623 C CA . VAL A 1 220 ? -2.641 6.420 -3.920 1.00 93.06 220 VAL A CA 1
ATOM 1624 C C . VAL A 1 220 ? -4.152 6.238 -3.784 1.00 93.06 220 VAL A C 1
ATOM 1626 O O . VAL A 1 220 ? -4.635 5.153 -3.471 1.00 93.06 220 VAL A O 1
ATOM 1629 N N . ASP A 1 221 ? -4.903 7.287 -4.117 1.00 90.19 221 ASP A N 1
ATOM 1630 C CA . ASP A 1 221 ? -6.350 7.249 -4.323 1.00 90.19 221 ASP A CA 1
ATOM 1631 C C . ASP A 1 221 ? -6.670 7.657 -5.774 1.00 90.19 221 ASP A C 1
ATOM 1633 O O . ASP A 1 221 ? -6.733 8.853 -6.092 1.00 90.19 221 ASP A O 1
ATOM 1637 N N . PRO A 1 222 ? -6.872 6.685 -6.685 1.00 88.06 222 PRO A N 1
ATOM 1638 C CA . PRO A 1 222 ? -7.224 6.979 -8.071 1.00 88.06 222 PRO A CA 1
ATOM 1639 C C . PRO A 1 222 ? -8.590 7.648 -8.221 1.00 88.06 222 PRO A C 1
ATOM 1641 O O . PRO A 1 222 ? -8.777 8.414 -9.161 1.00 88.06 222 PRO A O 1
ATOM 1644 N N . ALA A 1 223 ? -9.536 7.389 -7.310 1.00 86.50 223 ALA A N 1
ATOM 1645 C CA . ALA A 1 223 ? -10.867 7.985 -7.371 1.00 86.50 223 ALA A CA 1
ATOM 1646 C C . ALA A 1 223 ? -10.815 9.480 -7.028 1.00 86.50 223 ALA A C 1
ATOM 1648 O O . ALA A 1 223 ? -11.477 10.287 -7.678 1.00 86.50 223 ALA A O 1
ATOM 1649 N N . ALA A 1 224 ? -9.978 9.862 -6.060 1.00 87.94 224 ALA A N 1
ATOM 1650 C CA . ALA A 1 224 ? -9.671 11.264 -5.782 1.00 87.94 224 ALA A CA 1
ATOM 1651 C C . ALA A 1 224 ? -8.668 11.873 -6.784 1.00 87.94 224 ALA A C 1
ATOM 1653 O O . ALA A 1 224 ? -8.524 13.097 -6.855 1.00 87.94 224 ALA A O 1
ATOM 1654 N N . GLY A 1 225 ? -7.955 11.043 -7.551 1.00 93.00 225 GLY A N 1
ATOM 1655 C CA . GLY A 1 225 ? -6.885 11.463 -8.454 1.00 93.00 225 GLY A CA 1
ATOM 1656 C C . GLY A 1 225 ? -5.669 12.016 -7.707 1.00 93.00 225 GLY A C 1
ATOM 1657 O O . GLY A 1 225 ? -5.093 13.013 -8.142 1.00 93.00 225 GLY A O 1
ATOM 1658 N N . VAL A 1 226 ? -5.308 11.413 -6.568 1.00 94.94 226 VAL A N 1
ATOM 1659 C CA . VAL A 1 226 ? -4.210 11.869 -5.700 1.00 94.94 226 VAL A CA 1
ATOM 1660 C C . VAL A 1 226 ? -3.216 10.743 -5.434 1.00 94.94 226 VAL A C 1
ATOM 1662 O O . VAL A 1 226 ? -3.605 9.649 -5.038 1.00 94.94 226 VAL A O 1
ATOM 1665 N N . ALA A 1 227 ? -1.925 11.034 -5.582 1.00 95.62 227 ALA A N 1
ATOM 1666 C CA . ALA A 1 227 ? -0.845 10.255 -4.982 1.00 95.62 227 ALA A CA 1
ATOM 1667 C C . ALA A 1 227 ? -0.321 10.984 -3.741 1.00 95.62 227 ALA A C 1
ATOM 1669 O O . ALA A 1 227 ? 0.012 12.167 -3.805 1.00 95.62 227 ALA A O 1
ATOM 1670 N N . LEU A 1 228 ? -0.246 10.281 -2.616 1.00 95.94 228 LEU A N 1
ATOM 1671 C CA . LEU A 1 228 ? 0.347 10.774 -1.383 1.00 95.94 228 LEU A CA 1
ATOM 1672 C C . LEU A 1 228 ? 1.830 10.425 -1.362 1.00 95.94 228 LEU A C 1
ATOM 1674 O O . LEU A 1 228 ? 2.202 9.250 -1.356 1.00 95.94 228 LEU A O 1
ATOM 1678 N N . ALA A 1 229 ? 2.674 11.445 -1.312 1.00 95.19 229 ALA A N 1
ATOM 1679 C CA . ALA A 1 229 ? 4.107 11.301 -1.141 1.00 95.19 229 ALA A CA 1
ATOM 1680 C C . ALA A 1 229 ? 4.559 11.824 0.226 1.00 95.19 229 ALA A C 1
ATOM 1682 O O . ALA A 1 229 ? 3.936 12.714 0.809 1.00 95.19 229 ALA A O 1
ATOM 1683 N N . ILE A 1 230 ? 5.664 11.260 0.703 1.00 94.12 230 ILE A N 1
ATOM 1684 C CA . ILE A 1 230 ? 6.429 11.746 1.847 1.00 94.12 230 ILE A CA 1
ATOM 1685 C C . ILE A 1 230 ? 7.800 12.148 1.309 1.00 94.12 230 ILE A C 1
ATOM 1687 O O . ILE A 1 230 ? 8.445 11.348 0.624 1.00 94.12 230 ILE A O 1
ATOM 1691 N N . ASP A 1 231 ? 8.216 13.386 1.564 1.00 91.56 231 ASP A N 1
ATOM 1692 C CA . ASP A 1 231 ? 9.544 13.859 1.170 1.00 91.56 231 ASP A CA 1
ATOM 1693 C C . ASP A 1 231 ? 10.634 13.461 2.183 1.00 91.56 231 ASP A C 1
ATOM 1695 O O . ASP A 1 231 ? 10.360 12.904 3.247 1.00 91.56 231 ASP A O 1
ATOM 1699 N N . GLY A 1 232 ? 11.898 13.773 1.878 1.00 87.81 232 GLY A N 1
ATOM 1700 C CA . GLY A 1 232 ? 13.023 13.436 2.758 1.00 87.81 232 GLY A CA 1
ATOM 1701 C C . GLY A 1 232 ? 13.020 14.133 4.129 1.00 87.81 232 GLY A C 1
ATOM 1702 O O . GLY A 1 232 ? 13.766 13.722 5.021 1.00 87.81 232 GLY A O 1
ATOM 1703 N N . GLN A 1 233 ? 12.199 15.171 4.315 1.00 88.62 233 GLN A N 1
ATOM 1704 C CA . GLN A 1 233 ? 12.004 15.851 5.599 1.00 88.62 233 GLN A CA 1
ATOM 1705 C C . GLN A 1 233 ? 10.782 15.321 6.361 1.00 88.62 233 GLN A C 1
ATOM 1707 O O . GLN A 1 233 ? 10.540 15.748 7.487 1.00 88.62 233 GLN A O 1
ATOM 1712 N N . GLY A 1 234 ? 10.039 14.368 5.793 1.00 90.62 234 GLY A N 1
ATOM 1713 C CA . GLY A 1 234 ? 8.828 13.814 6.389 1.00 90.62 234 GLY A CA 1
ATOM 1714 C C . GLY A 1 234 ? 7.583 14.678 6.174 1.00 90.62 234 GLY A C 1
ATOM 1715 O O . GLY A 1 234 ? 6.604 14.491 6.892 1.00 90.62 234 GLY A O 1
ATOM 1716 N N . ALA A 1 235 ? 7.594 15.622 5.226 1.00 92.19 235 ALA A N 1
ATOM 1717 C CA . ALA A 1 235 ? 6.404 16.393 4.878 1.00 92.19 235 ALA A CA 1
ATOM 1718 C C . ALA A 1 235 ? 5.463 15.577 3.982 1.00 92.19 235 ALA A C 1
ATOM 1720 O O . ALA A 1 235 ? 5.907 14.845 3.095 1.00 92.19 235 ALA A O 1
ATOM 1721 N N . LEU A 1 236 ? 4.152 15.747 4.180 1.00 94.69 236 LEU A N 1
ATOM 1722 C CA . LEU A 1 236 ? 3.135 15.142 3.322 1.00 94.69 236 LEU A CA 1
ATOM 1723 C C . LEU A 1 236 ? 2.865 16.010 2.101 1.00 94.69 236 LEU A C 1
ATOM 1725 O O . LEU A 1 236 ? 2.620 17.212 2.223 1.00 94.69 236 LEU A O 1
ATOM 1729 N N . ILE A 1 237 ? 2.840 15.381 0.929 1.00 94.38 237 ILE A N 1
ATOM 1730 C CA . ILE A 1 237 ? 2.582 16.041 -0.348 1.00 94.38 237 ILE A CA 1
ATOM 1731 C C . ILE A 1 237 ? 1.490 15.270 -1.087 1.00 94.38 237 ILE A C 1
ATOM 1733 O O . ILE A 1 237 ? 1.655 14.095 -1.410 1.00 94.38 237 ILE A O 1
ATOM 1737 N N . GLY A 1 238 ? 0.383 15.945 -1.387 1.00 95.69 238 GLY A N 1
ATOM 1738 C CA . GLY A 1 238 ? -0.652 15.441 -2.280 1.00 95.69 238 GLY A CA 1
ATOM 1739 C C . GLY A 1 238 ? -0.354 15.855 -3.713 1.00 95.69 238 GLY A C 1
ATOM 1740 O O . GLY A 1 238 ? -0.383 17.043 -4.037 1.00 95.69 238 GLY A O 1
ATOM 1741 N N . ILE A 1 239 ? -0.086 14.881 -4.573 1.00 96.06 239 ILE A N 1
ATOM 1742 C CA . ILE A 1 239 ? 0.250 15.079 -5.983 1.00 96.06 239 ILE A CA 1
ATOM 1743 C C . ILE A 1 239 ? -0.974 14.743 -6.834 1.00 96.06 239 ILE A C 1
ATOM 1745 O O . ILE A 1 239 ? -1.582 13.687 -6.662 1.00 96.06 239 ILE A O 1
ATOM 1749 N N . ASP A 1 240 ? -1.330 15.628 -7.763 1.00 96.81 240 ASP A N 1
ATOM 1750 C CA . ASP A 1 240 ? -2.314 15.344 -8.801 1.00 96.81 240 ASP A CA 1
ATOM 1751 C C . ASP A 1 240 ? -1.827 14.170 -9.648 1.00 96.81 240 ASP A C 1
ATOM 1753 O O . ASP A 1 240 ? -0.784 14.246 -10.299 1.00 96.81 240 ASP A O 1
ATOM 1757 N N . LEU A 1 241 ? -2.582 13.075 -9.636 1.00 95.44 241 LEU A N 1
ATOM 1758 C CA . LEU A 1 241 ? -2.152 11.835 -10.264 1.00 95.44 241 LEU A CA 1
ATOM 1759 C C . LEU A 1 241 ? -1.949 12.004 -11.775 1.00 95.44 241 LEU A C 1
ATOM 1761 O O . LEU A 1 241 ? -1.024 11.421 -12.344 1.00 95.44 241 LEU A O 1
ATOM 1765 N N . GLU A 1 242 ? -2.788 12.803 -12.433 1.00 95.75 242 GLU A N 1
ATOM 1766 C CA . GLU A 1 242 ? -2.779 12.996 -13.884 1.00 95.75 242 GLU A CA 1
ATOM 1767 C C . GLU A 1 242 ? -1.734 14.016 -14.336 1.00 95.75 242 GLU A C 1
ATOM 1769 O O . GLU A 1 242 ? -1.088 13.795 -15.358 1.00 95.75 242 GLU A O 1
ATOM 1774 N N . LYS A 1 243 ? -1.544 15.101 -13.580 1.00 96.19 243 LYS A N 1
ATOM 1775 C CA . LYS A 1 243 ? -0.689 16.228 -13.986 1.00 96.19 243 LYS A CA 1
ATOM 1776 C C . LYS A 1 243 ? 0.688 16.258 -13.320 1.00 96.19 243 LYS A C 1
ATOM 1778 O O . LYS A 1 243 ? 1.603 16.859 -13.868 1.00 96.19 243 LYS A O 1
ATOM 1783 N N . GLY A 1 244 ? 0.846 15.643 -12.148 1.00 95.38 244 GLY A N 1
ATOM 1784 C CA . GLY A 1 244 ? 2.070 15.732 -11.338 1.00 95.38 244 GLY A CA 1
ATOM 1785 C C . GLY A 1 244 ? 2.200 17.023 -10.509 1.00 95.38 244 GLY A C 1
ATOM 1786 O O . GLY A 1 244 ? 3.206 17.228 -9.816 1.00 95.38 244 GLY A O 1
ATOM 1787 N N . ASP A 1 245 ? 1.186 17.891 -10.550 1.00 95.56 245 ASP A N 1
ATOM 1788 C CA . ASP A 1 245 ? 1.136 19.146 -9.795 1.00 95.56 245 ASP A CA 1
ATOM 1789 C C . ASP A 1 245 ? 0.898 18.896 -8.299 1.00 95.56 245 ASP A C 1
ATOM 1791 O O . ASP A 1 245 ? 0.216 17.944 -7.918 1.00 95.56 245 ASP A O 1
ATOM 1795 N N . VAL A 1 246 ? 1.413 19.770 -7.425 1.00 94.62 246 VAL A N 1
ATOM 1796 C CA . VAL A 1 246 ? 1.028 19.729 -6.001 1.00 94.62 246 VAL A CA 1
ATOM 1797 C C . VAL A 1 246 ? -0.394 20.234 -5.881 1.00 94.62 246 VAL A C 1
ATOM 1799 O O . VAL A 1 246 ? -0.681 21.367 -6.262 1.00 94.62 246 VAL A O 1
ATOM 1802 N N . ARG A 1 247 ? -1.266 19.423 -5.291 1.00 94.81 247 ARG A N 1
ATOM 1803 C CA . ARG A 1 247 ? -2.588 19.877 -4.859 1.00 94.81 247 ARG A CA 1
ATOM 1804 C C . ARG A 1 247 ? -2.529 20.514 -3.480 1.00 94.81 247 ARG A C 1
ATOM 1806 O O . ARG A 1 247 ? -3.205 21.504 -3.233 1.00 94.81 247 ARG A O 1
ATOM 1813 N N . TRP A 1 248 ? -1.723 19.938 -2.596 1.00 94.75 248 TRP A N 1
ATOM 1814 C CA . TRP A 1 248 ? -1.516 20.420 -1.239 1.00 94.75 248 TRP A CA 1
ATOM 1815 C C . TRP A 1 248 ? -0.213 19.869 -0.664 1.00 94.75 248 TRP A C 1
ATOM 1817 O O . TRP A 1 248 ? 0.288 18.826 -1.088 1.00 94.75 248 TRP A O 1
ATOM 1827 N N . GLN A 1 249 ? 0.319 20.566 0.333 1.00 93.81 249 GLN A N 1
ATOM 1828 C CA . GLN A 1 249 ? 1.494 20.154 1.088 1.00 93.81 249 GLN A CA 1
ATOM 1829 C C . GLN A 1 249 ? 1.280 20.515 2.557 1.00 93.81 249 GLN A C 1
ATOM 1831 O O . GLN A 1 249 ? 0.718 21.570 2.858 1.00 93.81 249 GLN A O 1
ATOM 1836 N N . SER A 1 250 ? 1.705 19.644 3.473 1.00 93.50 250 SER A N 1
ATOM 1837 C CA . SER A 1 250 ? 1.639 19.942 4.904 1.00 93.50 250 SER A CA 1
ATOM 1838 C C . SER A 1 250 ? 2.482 21.183 5.243 1.00 93.50 250 SER A C 1
ATOM 1840 O O . SER A 1 250 ? 3.589 21.304 4.710 1.00 93.50 250 SER A O 1
ATOM 1842 N N . PRO A 1 251 ? 2.018 22.086 6.131 1.00 86.94 251 PRO A N 1
ATOM 1843 C CA . PRO A 1 251 ? 2.721 23.335 6.427 1.00 86.94 251 PRO A CA 1
ATOM 1844 C C . PRO A 1 251 ? 4.153 23.119 6.929 1.00 86.94 251 PRO A C 1
ATOM 1846 O O . PRO A 1 251 ? 4.395 22.312 7.826 1.00 86.94 251 PRO A O 1
ATOM 1849 N N . ALA A 1 252 ? 5.104 23.878 6.386 1.00 79.31 252 ALA A N 1
ATOM 1850 C CA . ALA A 1 252 ? 6.485 23.844 6.854 1.00 79.31 252 ALA A CA 1
ATOM 1851 C C . ALA A 1 252 ? 6.604 24.388 8.293 1.00 79.31 252 ALA A C 1
ATOM 1853 O O . ALA A 1 252 ? 5.907 25.326 8.676 1.00 79.31 252 ALA A O 1
ATOM 1854 N N . GLY A 1 253 ? 7.511 23.814 9.090 1.00 71.06 253 GLY A N 1
ATOM 1855 C CA . GLY A 1 253 ? 7.892 24.318 10.418 1.00 71.06 253 GLY A CA 1
ATOM 1856 C C . GLY A 1 253 ? 6.984 23.920 11.588 1.00 71.06 253 GLY A C 1
ATOM 1857 O O . GLY A 1 253 ? 7.453 23.919 12.721 1.00 71.06 253 GLY A O 1
ATOM 1858 N N . THR A 1 254 ? 5.725 23.543 11.341 1.00 71.62 254 THR A N 1
ATOM 1859 C CA . THR A 1 254 ? 4.807 23.003 12.369 1.00 71.62 254 THR A CA 1
ATOM 1860 C C . THR A 1 254 ? 4.384 21.560 12.110 1.00 71.62 254 THR A C 1
ATOM 1862 O O . THR A 1 254 ? 3.795 20.935 12.993 1.00 71.62 254 THR A O 1
ATOM 1865 N N . ALA A 1 255 ? 4.665 21.022 10.919 1.00 80.62 255 ALA A N 1
ATOM 1866 C CA . ALA A 1 255 ? 4.359 19.637 10.603 1.00 80.62 255 ALA A CA 1
ATOM 1867 C C . ALA A 1 255 ? 5.282 18.674 11.373 1.00 80.62 255 ALA A C 1
ATOM 1869 O O . ALA A 1 255 ? 6.491 18.913 11.451 1.00 80.62 255 ALA A O 1
ATOM 1870 N N . PRO A 1 256 ? 4.732 17.574 11.915 1.00 87.19 256 PRO A N 1
ATOM 1871 C CA . PRO A 1 256 ? 5.537 16.489 12.454 1.00 87.19 256 PRO A CA 1
ATOM 1872 C C . PRO A 1 256 ? 6.352 15.837 11.333 1.00 87.19 256 PRO A C 1
ATOM 1874 O O . PRO A 1 256 ? 5.937 15.824 10.172 1.00 87.19 256 PRO A O 1
ATOM 1877 N N . ARG A 1 257 ? 7.486 15.231 11.688 1.00 90.81 257 ARG A N 1
ATOM 1878 C CA . ARG A 1 257 ? 8.248 14.411 10.748 1.00 90.81 257 ARG A CA 1
ATOM 1879 C C . ARG A 1 257 ? 7.549 13.065 10.578 1.00 90.81 257 ARG A C 1
ATOM 1881 O O . ARG A 1 257 ? 7.604 12.208 11.460 1.00 90.81 257 ARG A O 1
ATOM 1888 N N . VAL A 1 258 ? 6.861 12.895 9.455 1.00 93.25 258 VAL A N 1
ATOM 1889 C CA . VAL A 1 258 ? 6.109 11.675 9.160 1.00 93.25 258 VAL A CA 1
ATOM 1890 C C . VAL A 1 258 ? 7.037 10.614 8.589 1.00 93.25 258 VAL A C 1
ATOM 1892 O O . VAL A 1 258 ? 7.763 10.870 7.629 1.00 93.25 258 VAL A O 1
ATOM 1895 N N . SER A 1 259 ? 6.980 9.406 9.146 1.00 92.75 259 SER A N 1
ATOM 1896 C CA . SER A 1 259 ? 7.661 8.249 8.574 1.00 92.75 259 SER A CA 1
ATOM 1897 C C . SER A 1 259 ? 6.726 7.384 7.744 1.00 92.75 259 SER A C 1
ATOM 1899 O O . SER A 1 259 ? 7.226 6.754 6.821 1.00 92.75 259 SER A O 1
ATOM 1901 N N . ASP A 1 260 ? 5.406 7.377 7.993 1.00 94.75 260 ASP A N 1
ATOM 1902 C CA . ASP A 1 260 ? 4.409 6.650 7.191 1.00 94.75 260 ASP A CA 1
ATOM 1903 C C . ASP A 1 260 ? 3.039 7.316 7.104 1.00 94.75 260 ASP A C 1
ATOM 1905 O O . ASP A 1 260 ? 2.642 8.033 8.013 1.00 94.75 260 ASP A O 1
ATOM 1909 N N . ALA A 1 261 ? 2.318 7.120 5.997 1.00 95.00 261 ALA A N 1
ATOM 1910 C CA . ALA A 1 261 ? 1.042 7.791 5.778 1.00 95.00 261 ALA A CA 1
ATOM 1911 C C . ALA A 1 261 ? 0.113 7.054 4.814 1.00 95.00 261 ALA A C 1
ATOM 1913 O O . ALA A 1 261 ? 0.551 6.320 3.933 1.00 95.00 261 ALA A O 1
ATOM 1914 N N . ARG A 1 262 ? -1.192 7.284 4.975 1.00 92.88 262 ARG A N 1
ATOM 1915 C CA . ARG A 1 262 ? -2.267 6.717 4.157 1.00 92.88 262 ARG A CA 1
ATOM 1916 C C . ARG A 1 262 ? -3.374 7.746 3.948 1.00 92.88 262 ARG A C 1
ATOM 1918 O O . ARG A 1 262 ? -3.752 8.451 4.877 1.00 92.88 262 ARG A O 1
ATOM 1925 N N . LEU A 1 263 ? -3.936 7.806 2.749 1.00 90.81 263 LEU A N 1
ATOM 1926 C CA . LEU A 1 263 ? -5.106 8.610 2.412 1.00 90.81 263 LEU A CA 1
ATOM 1927 C C . LEU A 1 263 ? -6.368 8.049 3.075 1.00 90.81 263 LEU A C 1
ATOM 1929 O O . LEU A 1 263 ? -6.768 6.907 2.866 1.00 90.81 263 LEU A O 1
ATOM 1933 N N . LEU A 1 264 ? -7.038 8.876 3.858 1.00 87.44 264 LEU A N 1
ATOM 1934 C CA . LEU A 1 264 ? -8.358 8.577 4.380 1.00 87.44 264 LEU A CA 1
ATOM 1935 C C . LEU A 1 264 ? -9.423 8.925 3.336 1.00 87.44 264 LEU A C 1
ATOM 1937 O O . LEU A 1 264 ? -9.287 9.892 2.581 1.00 87.44 264 LEU A O 1
ATOM 1941 N N . ARG A 1 265 ? -10.548 8.196 3.354 1.00 74.50 265 ARG A N 1
ATOM 1942 C CA . ARG A 1 265 ? -11.785 8.646 2.696 1.00 74.50 265 ARG A CA 1
ATOM 1943 C C . ARG A 1 265 ? -12.064 10.120 3.019 1.00 74.50 265 ARG A C 1
ATOM 1945 O O . ARG A 1 265 ? -11.979 10.539 4.173 1.00 74.50 265 ARG A O 1
ATOM 1952 N N . GLY A 1 266 ? -12.402 10.891 1.987 1.00 76.31 266 GLY A N 1
ATOM 1953 C CA . GLY A 1 266 ? -12.603 12.340 2.089 1.00 76.31 266 GLY A CA 1
ATOM 1954 C C . GLY A 1 266 ? -11.336 13.178 1.882 1.00 76.31 266 GLY A C 1
ATOM 1955 O O . GLY A 1 266 ? -11.391 14.389 2.052 1.00 76.31 266 GLY A O 1
ATOM 1956 N N . GLY A 1 267 ? -10.206 12.565 1.511 1.00 83.75 267 GLY A N 1
ATOM 1957 C CA . GLY A 1 267 ? -8.989 13.279 1.112 1.00 83.75 267 GLY A CA 1
ATOM 1958 C C . GLY A 1 267 ? -8.090 13.733 2.264 1.00 83.75 267 GLY A C 1
ATOM 1959 O O . GLY A 1 267 ? -7.068 14.362 2.008 1.00 83.75 267 GLY A O 1
ATOM 1960 N N . ARG A 1 268 ? -8.433 13.401 3.516 1.00 91.69 268 ARG A N 1
ATOM 1961 C CA . ARG A 1 268 ? -7.538 13.549 4.680 1.00 91.69 268 ARG A CA 1
ATOM 1962 C C . ARG A 1 268 ? -6.408 12.514 4.617 1.00 91.69 268 ARG A C 1
ATOM 1964 O O . ARG A 1 268 ? -6.486 11.569 3.838 1.00 91.69 268 ARG A O 1
ATOM 1971 N N . ALA A 1 269 ? -5.382 12.640 5.450 1.00 93.62 269 ALA A N 1
ATOM 1972 C CA . ALA A 1 269 ? -4.328 11.632 5.567 1.00 93.62 269 ALA A CA 1
ATOM 1973 C C . ALA A 1 269 ? -4.153 11.179 7.020 1.00 93.62 269 ALA A C 1
ATOM 1975 O O . ALA A 1 269 ? -4.064 12.003 7.921 1.00 93.62 269 ALA A O 1
ATOM 1976 N N . LEU A 1 270 ? -4.091 9.869 7.246 1.00 94.69 270 LEU A N 1
ATOM 1977 C CA . LEU A 1 270 ? -3.596 9.280 8.484 1.00 94.69 270 LEU A CA 1
ATOM 1978 C C . LEU A 1 270 ? -2.081 9.191 8.370 1.00 94.69 270 LEU A C 1
ATOM 1980 O O . LEU A 1 270 ? -1.580 8.655 7.386 1.00 94.69 270 LEU A O 1
ATOM 1984 N N . ALA A 1 271 ? -1.357 9.689 9.357 1.00 95.31 271 ALA A N 1
ATOM 1985 C CA . ALA A 1 271 ? 0.095 9.705 9.355 1.00 95.31 271 ALA A CA 1
ATOM 1986 C C . ALA A 1 271 ? 0.639 9.149 10.667 1.00 95.31 271 ALA A C 1
ATOM 1988 O O . ALA A 1 271 ? 0.068 9.361 11.734 1.00 95.31 271 ALA A O 1
ATOM 1989 N N . PHE A 1 272 ? 1.754 8.445 10.568 1.00 95.75 272 PHE A N 1
ATOM 1990 C CA . PHE A 1 272 ? 2.567 7.987 11.673 1.00 95.75 272 PHE A CA 1
ATOM 1991 C C . PHE A 1 272 ? 3.837 8.834 11.721 1.00 95.75 272 PHE A C 1
ATOM 1993 O O . PHE A 1 272 ? 4.606 8.885 10.758 1.00 95.75 272 PHE A O 1
ATOM 2000 N N . ALA A 1 273 ? 4.031 9.517 12.842 1.00 93.38 273 ALA A N 1
ATOM 2001 C CA . ALA A 1 273 ? 5.230 10.286 13.136 1.00 93.38 273 ALA A CA 1
ATOM 2002 C C . ALA A 1 273 ? 6.011 9.586 14.248 1.00 93.38 273 ALA A C 1
ATOM 2004 O O . ALA A 1 273 ? 5.409 9.012 15.155 1.00 93.38 273 ALA A O 1
ATOM 2005 N N . ASN A 1 274 ? 7.339 9.630 14.169 1.00 87.06 274 ASN A N 1
ATOM 2006 C CA . ASN A 1 274 ? 8.241 8.928 15.086 1.00 87.06 274 ASN A CA 1
ATOM 2007 C C . ASN A 1 274 ? 9.198 9.855 15.859 1.00 87.06 274 ASN A C 1
ATOM 2009 O O . ASN A 1 274 ? 10.015 9.358 16.629 1.00 87.06 274 ASN A O 1
ATOM 2013 N N . ASP A 1 275 ? 9.094 11.170 15.667 1.00 81.12 275 ASP A N 1
ATOM 2014 C CA . ASP A 1 275 ? 9.958 12.191 16.268 1.00 81.12 275 ASP A CA 1
ATOM 2015 C C . ASP A 1 275 ? 9.108 13.438 16.605 1.00 81.12 275 ASP A C 1
ATOM 2017 O O . ASP A 1 275 ? 8.382 13.919 15.722 1.00 81.12 275 ASP A O 1
ATOM 2021 N N . PRO A 1 276 ? 9.123 13.955 17.855 1.00 80.62 276 PRO A N 1
ATOM 2022 C CA . PRO A 1 276 ? 9.905 13.494 19.018 1.00 80.62 276 PRO A CA 1
ATOM 2023 C C . PRO A 1 276 ? 9.340 12.254 19.721 1.00 80.62 276 PRO A C 1
ATOM 2025 O O . PRO A 1 276 ? 10.063 11.569 20.438 1.00 80.62 276 PRO A O 1
ATOM 2028 N N . GLU A 1 277 ? 8.062 11.946 19.512 1.00 87.56 277 GLU A N 1
ATOM 2029 C CA . GLU A 1 277 ? 7.393 10.781 20.089 1.00 87.56 277 GLU A CA 1
ATOM 2030 C C . GLU A 1 277 ? 6.577 10.062 19.016 1.00 87.56 277 GLU A C 1
ATOM 2032 O O . GLU A 1 277 ? 6.064 10.683 18.079 1.00 87.56 277 GLU A O 1
ATOM 2037 N N . LYS A 1 278 ? 6.441 8.739 19.165 1.00 92.31 278 LYS A N 1
ATOM 2038 C CA . LYS A 1 278 ? 5.618 7.927 18.267 1.00 92.31 278 LYS A CA 1
ATOM 2039 C C . LYS A 1 278 ? 4.148 8.291 18.434 1.00 92.31 278 LYS A C 1
ATOM 2041 O O . LYS A 1 278 ? 3.580 8.131 19.513 1.00 92.31 278 LYS A O 1
ATOM 2046 N N . GLN A 1 279 ? 3.516 8.722 17.351 1.00 93.19 279 GLN A N 1
ATOM 2047 C CA . GLN A 1 279 ? 2.110 9.110 17.347 1.00 93.19 279 GLN A CA 1
ATOM 2048 C C . GLN A 1 279 ? 1.447 8.831 16.002 1.00 93.19 279 GLN A C 1
ATOM 2050 O O . GLN A 1 279 ? 2.086 8.848 14.951 1.00 93.19 279 GLN A O 1
ATOM 2055 N N . VAL A 1 280 ? 0.131 8.624 16.048 1.00 94.00 280 VAL A N 1
ATOM 2056 C CA . VAL A 1 280 ? -0.725 8.577 14.861 1.00 94.00 280 VAL A CA 1
ATOM 2057 C C . VAL A 1 280 ? -1.583 9.830 14.840 1.00 94.00 280 VAL A C 1
ATOM 2059 O O . VAL A 1 280 ? -2.218 10.178 15.836 1.00 94.00 280 VAL A O 1
ATOM 2062 N N . MET A 1 281 ? -1.600 10.506 13.701 1.00 93.44 281 MET A N 1
ATOM 2063 C CA . MET A 1 281 ? -2.239 11.800 13.520 1.00 93.44 281 MET A CA 1
ATOM 2064 C C . MET A 1 281 ? -3.087 11.805 12.259 1.00 93.44 281 MET A C 1
ATOM 2066 O O . MET A 1 281 ? -2.825 11.062 11.316 1.00 93.44 281 MET A O 1
ATOM 2070 N N . VAL A 1 282 ? -4.080 12.685 12.227 1.00 93.31 282 VAL A N 1
ATOM 2071 C CA . VAL A 1 282 ? -4.823 13.014 11.012 1.00 93.31 282 VAL A CA 1
ATOM 2072 C C . VAL A 1 282 ? -4.369 14.379 10.512 1.00 93.31 282 VAL A C 1
ATOM 2074 O O . VAL A 1 282 ? -4.328 15.343 11.276 1.00 93.31 282 VAL A O 1
ATOM 2077 N N . PHE A 1 283 ? -4.032 14.454 9.231 1.00 94.44 283 PHE A N 1
ATOM 2078 C CA . PHE A 1 283 ? -3.819 15.690 8.497 1.00 94.44 283 PHE A CA 1
ATOM 2079 C C . PHE A 1 283 ? -5.047 15.991 7.642 1.00 94.44 283 PHE A C 1
ATOM 2081 O O . PHE A 1 283 ? -5.512 15.133 6.886 1.00 94.44 283 PHE A O 1
ATOM 2088 N N . ASP A 1 284 ? -5.560 17.212 7.749 1.00 93.25 284 ASP A N 1
ATOM 2089 C CA . ASP A 1 284 ? -6.625 17.729 6.896 1.00 93.25 284 ASP A CA 1
ATOM 2090 C C . ASP A 1 284 ? -6.049 18.747 5.899 1.00 93.25 284 ASP A C 1
ATOM 2092 O O . ASP A 1 284 ? -5.732 19.875 6.288 1.00 93.25 284 ASP A O 1
ATOM 2096 N N . PRO A 1 285 ? -5.937 18.394 4.605 1.00 93.19 285 PRO A N 1
ATOM 2097 C CA . PRO A 1 285 ? -5.389 19.297 3.601 1.00 93.19 285 PRO A CA 1
ATOM 2098 C C . PRO A 1 285 ? -6.204 20.570 3.369 1.00 93.19 285 PRO A C 1
ATOM 2100 O O . PRO A 1 285 ? -5.651 21.548 2.875 1.00 93.19 285 PRO A O 1
ATOM 2103 N N . SER A 1 286 ? -7.502 20.571 3.690 1.00 92.25 286 SER A N 1
ATOM 2104 C CA . SER A 1 286 ? -8.369 21.732 3.458 1.00 92.25 286 SER A CA 1
ATOM 2105 C C . SER A 1 286 ? -8.080 22.877 4.429 1.00 92.25 286 SER A C 1
ATOM 2107 O O . SER A 1 286 ? -8.148 24.045 4.052 1.00 92.25 286 SER A O 1
ATOM 2109 N N . SER A 1 287 ? -7.710 22.538 5.665 1.00 91.94 287 SER A N 1
ATOM 2110 C CA . SER A 1 287 ? -7.341 23.488 6.715 1.00 91.94 287 SER A CA 1
ATOM 2111 C C . SER A 1 287 ? -5.827 23.585 6.933 1.00 91.94 287 SER A C 1
ATOM 2113 O O . SER A 1 287 ? -5.357 24.528 7.566 1.00 91.94 287 SER A O 1
ATOM 2115 N N . GLY A 1 288 ? -5.056 22.612 6.438 1.00 91.50 288 GLY A N 1
ATOM 2116 C CA . GLY A 1 288 ? -3.634 22.453 6.746 1.00 91.50 288 GLY A CA 1
ATOM 2117 C C . GLY A 1 288 ? -3.373 21.997 8.187 1.00 91.50 288 GLY A C 1
ATOM 2118 O O . GLY A 1 288 ? -2.234 22.070 8.650 1.00 91.50 288 GLY A O 1
ATOM 2119 N N . ALA A 1 289 ? -4.407 21.558 8.911 1.00 91.81 289 ALA A N 1
ATOM 2120 C CA . ALA A 1 289 ? -4.319 21.231 10.326 1.00 91.81 289 ALA A CA 1
ATOM 2121 C C . ALA A 1 289 ? -3.892 19.778 10.575 1.00 91.81 289 ALA A C 1
ATOM 2123 O O . ALA A 1 289 ? -4.236 18.859 9.829 1.00 91.81 289 ALA A O 1
ATOM 2124 N N . TRP A 1 290 ? -3.187 19.583 11.689 1.00 92.50 290 TRP A N 1
ATOM 2125 C CA . TRP A 1 290 ? -2.783 18.286 12.223 1.00 92.50 290 TRP A CA 1
ATOM 2126 C C . TRP A 1 290 ? -3.533 17.986 13.522 1.00 92.50 290 TRP A C 1
ATOM 2128 O O . TRP A 1 290 ? -3.654 18.855 14.385 1.00 92.50 290 TRP A O 1
ATOM 2138 N N . SER A 1 291 ? -3.992 16.746 13.696 1.00 90.69 291 SER A N 1
ATOM 2139 C CA . SER A 1 291 ? -4.715 16.306 14.892 1.00 90.69 291 SER A CA 1
ATOM 2140 C C . SER A 1 291 ? -4.247 14.928 15.362 1.00 90.69 291 SER A C 1
ATOM 2142 O O . SER A 1 291 ? -4.617 13.903 14.793 1.00 90.69 291 SER A O 1
ATOM 2144 N N . ALA A 1 292 ? -3.456 14.891 16.438 1.00 85.12 292 ALA A N 1
ATOM 2145 C CA . ALA A 1 292 ? -3.191 13.658 17.196 1.00 85.12 292 ALA A CA 1
ATOM 2146 C C . ALA A 1 292 ? -4.375 13.291 18.113 1.00 85.12 292 ALA A C 1
ATOM 2148 O O . ALA A 1 292 ? -4.666 12.122 18.380 1.00 85.12 292 ALA A O 1
ATOM 2149 N N . THR A 1 293 ? -5.086 14.313 18.589 1.00 87.69 293 THR A N 1
ATOM 2150 C CA . THR A 1 293 ? -6.165 14.182 19.568 1.00 87.69 293 THR A CA 1
ATOM 2151 C C . THR A 1 293 ? -7.347 13.386 19.024 1.00 87.69 293 THR A C 1
ATOM 2153 O O . THR A 1 293 ? -7.948 12.625 19.777 1.00 87.69 293 THR A O 1
ATOM 2156 N N . GLU A 1 294 ? -7.657 13.504 17.729 1.00 90.38 294 GLU A N 1
ATOM 2157 C CA . GLU A 1 294 ? -8.761 12.776 17.088 1.00 90.38 294 GLU A CA 1
ATOM 2158 C C . GLU A 1 294 ? -8.615 11.254 17.249 1.00 90.38 294 GLU A C 1
ATOM 2160 O O . GLU A 1 294 ? -9.533 10.584 17.731 1.00 90.38 294 GLU A O 1
ATOM 2165 N N . VAL A 1 295 ? -7.432 10.716 16.934 1.00 90.94 295 VAL A N 1
ATOM 2166 C CA . VAL A 1 295 ? -7.146 9.277 17.030 1.00 90.94 295 VAL A CA 1
ATOM 2167 C C . VAL A 1 295 ? -7.112 8.838 18.493 1.00 90.94 295 VAL A C 1
ATOM 2169 O O . VAL A 1 295 ? -7.797 7.888 18.875 1.00 90.94 295 VAL A O 1
ATOM 2172 N N . ALA A 1 296 ? -6.391 9.564 19.351 1.00 91.88 296 ALA A N 1
ATOM 2173 C CA . ALA A 1 296 ? -6.300 9.232 20.773 1.00 91.88 296 ALA A CA 1
ATOM 2174 C C . ALA A 1 296 ? -7.676 9.239 21.469 1.00 91.88 296 ALA A C 1
ATOM 2176 O O . ALA A 1 296 ? -7.966 8.371 22.298 1.00 91.88 296 ALA A O 1
ATOM 2177 N N . GLN A 1 297 ? -8.555 10.186 21.123 1.00 92.75 297 GLN A N 1
ATOM 2178 C CA . GLN A 1 297 ? -9.921 10.249 21.646 1.00 92.75 297 GLN A CA 1
ATOM 2179 C C . GLN A 1 297 ? -10.816 9.136 21.094 1.00 92.75 297 GLN A C 1
ATOM 2181 O O . GLN A 1 297 ? -11.658 8.628 21.836 1.00 92.75 297 GLN A O 1
ATOM 2186 N N . ALA A 1 298 ? -10.653 8.731 19.831 1.00 91.44 298 ALA A N 1
ATOM 2187 C CA . ALA A 1 298 ? -11.367 7.584 19.270 1.00 91.44 298 ALA A CA 1
ATOM 2188 C C . ALA A 1 298 ? -11.071 6.304 20.071 1.00 91.44 298 ALA A C 1
ATOM 2190 O O . ALA A 1 298 ? -11.994 5.660 20.569 1.00 91.44 298 ALA A O 1
ATOM 2191 N N . PHE A 1 299 ? -9.792 6.014 20.322 1.00 92.81 299 PHE A N 1
ATOM 2192 C CA . PHE A 1 299 ? -9.377 4.881 21.154 1.00 92.81 299 PHE A CA 1
ATOM 2193 C C . PHE A 1 299 ? -9.825 5.017 22.613 1.00 92.81 299 PHE A C 1
ATOM 2195 O O . PHE A 1 299 ? -10.270 4.047 23.226 1.00 92.81 299 PHE A O 1
ATOM 2202 N N . ALA A 1 300 ? -9.746 6.220 23.187 1.00 92.25 300 ALA A N 1
ATOM 2203 C CA . ALA A 1 300 ? -10.182 6.465 24.558 1.00 92.25 300 ALA A CA 1
ATOM 2204 C C . ALA A 1 300 ? -11.672 6.175 24.769 1.00 92.25 300 ALA A C 1
ATOM 2206 O O . ALA A 1 300 ? -12.027 5.560 25.771 1.00 92.25 300 ALA A O 1
ATOM 2207 N N . ARG A 1 301 ? -12.527 6.578 23.820 1.00 92.06 301 ARG A N 1
ATOM 2208 C CA . ARG A 1 301 ? -13.977 6.334 23.874 1.00 92.06 301 ARG A CA 1
ATOM 2209 C C . ARG A 1 301 ? -14.330 4.846 23.867 1.00 92.06 301 ARG A C 1
ATOM 2211 O O . ARG A 1 301 ? -15.351 4.483 24.435 1.00 92.06 301 ARG A O 1
ATOM 2218 N N . GLN A 1 302 ? -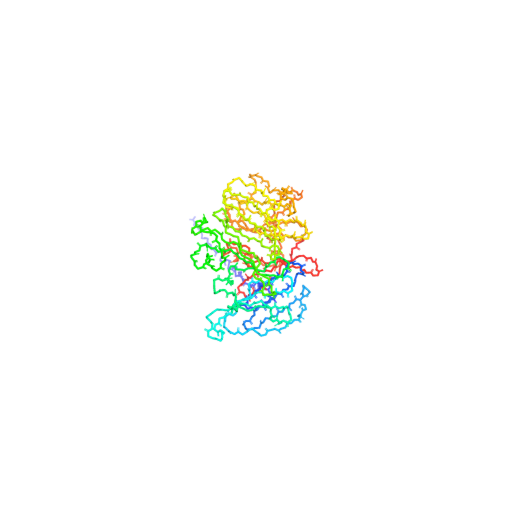13.475 4.005 23.285 1.00 90.38 302 GLN A N 1
ATOM 2219 C CA . GLN A 1 302 ? -13.638 2.548 23.263 1.00 90.38 302 GLN A CA 1
ATOM 2220 C C . GLN A 1 302 ? -12.935 1.836 24.433 1.00 90.38 302 GLN A C 1
ATOM 2222 O O . GLN A 1 302 ? -12.893 0.613 24.474 1.00 90.38 302 GLN A O 1
ATOM 2227 N N . GLY A 1 303 ? -12.336 2.567 25.383 1.00 91.62 303 GLY A N 1
ATOM 2228 C CA . GLY A 1 303 ? -11.558 1.953 26.468 1.00 91.62 303 GLY A CA 1
ATOM 2229 C C . GLY A 1 303 ? -10.240 1.318 25.999 1.00 91.62 303 GLY A C 1
ATOM 2230 O O . GLY A 1 303 ? -9.678 0.472 26.683 1.00 91.62 303 GLY A O 1
ATOM 2231 N N . MET A 1 304 ? -9.718 1.736 24.843 1.00 92.50 304 MET A N 1
ATOM 2232 C CA . MET A 1 304 ? -8.609 1.084 24.136 1.00 92.50 304 MET A CA 1
ATOM 2233 C C . MET A 1 304 ? -7.267 1.824 24.215 1.00 92.50 304 MET A C 1
ATOM 2235 O O . MET A 1 304 ? -6.358 1.566 23.425 1.00 92.50 304 MET A O 1
ATOM 2239 N N . ARG A 1 305 ? -7.097 2.739 25.178 1.00 92.44 305 ARG A N 1
ATOM 2240 C CA . ARG A 1 305 ? -5.842 3.506 25.331 1.00 92.44 305 ARG A CA 1
ATOM 2241 C C . ARG A 1 305 ? -4.613 2.606 25.474 1.00 92.44 305 ARG A C 1
ATOM 2243 O O . ARG A 1 305 ? -3.588 2.889 24.865 1.00 92.44 305 ARG A O 1
ATOM 2250 N N . ALA A 1 306 ? -4.729 1.525 26.246 1.00 91.12 306 ALA A N 1
ATOM 2251 C CA . ALA A 1 306 ? -3.632 0.587 26.471 1.00 91.12 306 ALA A CA 1
ATOM 2252 C C . ALA A 1 306 ? -3.240 -0.173 25.193 1.00 91.12 306 ALA A C 1
ATOM 2254 O O . ALA A 1 306 ? -2.054 -0.366 24.948 1.00 91.12 306 ALA A O 1
ATOM 2255 N N . VAL A 1 307 ? -4.216 -0.538 24.350 1.00 91.69 307 VAL A N 1
ATOM 2256 C CA . VAL A 1 307 ? -3.960 -1.198 23.059 1.00 91.69 307 VAL A CA 1
ATOM 2257 C C . VAL A 1 307 ? -3.201 -0.259 22.123 1.00 91.69 307 VAL A C 1
ATOM 2259 O O . VAL A 1 307 ? -2.186 -0.660 21.561 1.00 91.69 307 VAL A O 1
ATOM 2262 N N . LEU A 1 308 ? -3.635 1.003 22.011 1.00 92.88 308 LEU A N 1
ATOM 2263 C CA . LEU A 1 308 ? -2.935 2.000 21.194 1.00 92.88 308 LEU A CA 1
ATOM 2264 C C . LEU A 1 308 ? -1.507 2.237 21.692 1.00 92.88 308 LEU A C 1
ATOM 2266 O O . LEU A 1 308 ? -0.582 2.225 20.890 1.00 92.88 308 LEU A O 1
ATOM 2270 N N . ALA A 1 309 ? -1.322 2.420 23.002 1.00 92.62 309 ALA A N 1
ATOM 2271 C CA . ALA A 1 309 ? -0.003 2.646 23.588 1.00 92.62 309 ALA A CA 1
ATOM 2272 C C . ALA A 1 309 ? 0.942 1.450 23.363 1.00 92.62 309 ALA A C 1
ATOM 2274 O O . ALA A 1 309 ? 2.076 1.637 22.934 1.00 92.62 309 ALA A O 1
ATOM 2275 N N . ALA A 1 310 ? 0.463 0.221 23.582 1.00 92.56 310 ALA A N 1
ATOM 2276 C CA . ALA A 1 310 ? 1.249 -0.997 23.374 1.00 92.56 310 ALA A CA 1
ATOM 2277 C C . ALA A 1 310 ? 1.555 -1.281 21.893 1.00 92.56 310 ALA A C 1
ATOM 2279 O O . ALA A 1 310 ? 2.542 -1.951 21.577 1.00 92.56 310 ALA A O 1
ATOM 2280 N N . TRP A 1 311 ? 0.697 -0.829 20.976 1.00 92.88 311 TRP A N 1
ATOM 2281 C CA . TRP A 1 311 ? 0.985 -0.867 19.544 1.00 92.88 311 TRP A CA 1
ATOM 2282 C C . TRP A 1 311 ? 2.025 0.196 19.170 1.00 92.88 311 TRP A C 1
ATOM 2284 O O . TRP A 1 311 ? 3.032 -0.151 18.561 1.00 92.88 311 TRP A O 1
ATOM 2294 N N . LEU A 1 312 ? 1.844 1.451 19.606 1.00 94.06 312 LEU A N 1
ATOM 2295 C CA . LEU A 1 312 ? 2.776 2.557 19.350 1.00 94.06 312 LEU A CA 1
ATOM 2296 C C . LEU A 1 312 ? 4.199 2.237 19.819 1.00 94.06 312 LEU A C 1
ATOM 2298 O O . LEU A 1 312 ? 5.146 2.513 19.091 1.00 94.06 312 LEU A O 1
ATOM 2302 N N . ASP A 1 313 ? 4.355 1.612 20.987 1.00 93.12 313 ASP A N 1
ATOM 2303 C CA . ASP A 1 313 ? 5.661 1.212 21.528 1.00 93.12 313 ASP A CA 1
ATOM 2304 C C . ASP A 1 313 ? 6.475 0.370 20.524 1.00 93.12 313 ASP A C 1
ATOM 2306 O O . ASP A 1 313 ? 7.662 0.614 20.292 1.00 93.12 313 ASP A O 1
ATOM 2310 N N . ARG A 1 314 ? 5.798 -0.541 19.814 1.00 91.88 314 ARG A N 1
ATOM 2311 C CA . ARG A 1 314 ? 6.405 -1.500 18.878 1.00 91.88 314 ARG A CA 1
ATOM 2312 C C . ARG A 1 314 ? 6.371 -1.058 17.415 1.00 91.88 314 ARG A C 1
ATOM 2314 O O . ARG A 1 314 ? 7.195 -1.523 16.637 1.00 91.88 314 ARG A O 1
ATOM 2321 N N . ALA A 1 315 ? 5.451 -0.174 17.038 1.00 91.62 315 ALA A N 1
ATOM 2322 C CA . ALA A 1 315 ? 5.260 0.249 15.655 1.00 91.62 315 ALA A CA 1
ATOM 2323 C C . ALA A 1 315 ? 6.442 1.079 15.124 1.00 91.62 315 ALA A C 1
ATOM 2325 O O . ALA A 1 315 ? 7.012 1.914 15.834 1.00 91.62 315 ALA A O 1
ATOM 2326 N N . ASP A 1 316 ? 6.781 0.865 13.857 1.00 91.50 316 ASP A N 1
ATOM 2327 C CA . ASP A 1 316 ? 7.741 1.646 13.064 1.00 91.50 316 ASP A CA 1
ATOM 2328 C C . ASP A 1 316 ? 7.073 2.384 11.883 1.00 91.50 316 ASP A C 1
ATOM 2330 O O . ASP A 1 316 ? 7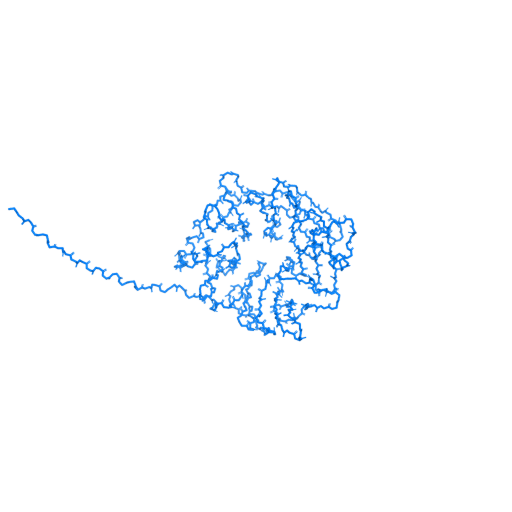.672 3.260 11.254 1.00 91.50 316 ASP A O 1
ATOM 2334 N N . SER A 1 317 ? 5.814 2.042 11.608 1.00 92.06 317 SER A N 1
ATOM 2335 C CA . SER A 1 317 ? 5.008 2.458 10.466 1.00 92.06 317 SER A CA 1
ATOM 2336 C C . SER A 1 317 ? 3.517 2.250 10.775 1.00 92.06 317 SER A C 1
ATOM 2338 O O . SER A 1 317 ? 3.149 1.809 11.865 1.00 92.06 317 SER A O 1
ATOM 2340 N N . LEU A 1 318 ? 2.631 2.512 9.809 1.00 91.81 318 LEU A N 1
ATOM 2341 C CA . LEU A 1 318 ? 1.208 2.158 9.906 1.00 91.81 318 LEU A CA 1
ATOM 2342 C C . LEU A 1 318 ? 0.953 0.663 9.620 1.00 91.81 318 LEU A C 1
ATOM 2344 O O . LEU A 1 318 ? -0.201 0.245 9.4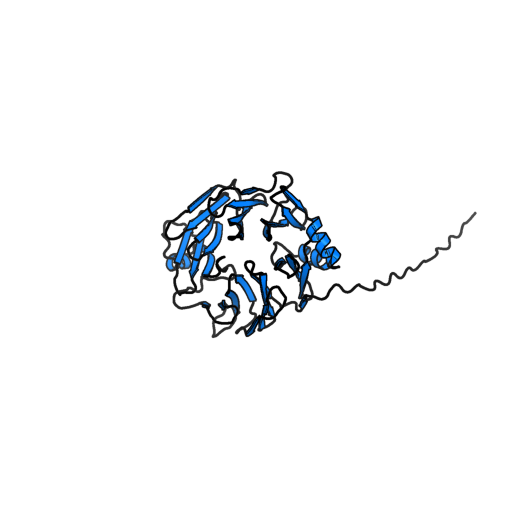73 1.00 91.81 318 LEU A O 1
ATOM 2348 N N . ALA A 1 319 ? 1.998 -0.168 9.515 1.00 83.25 319 ALA A N 1
ATOM 2349 C CA . ALA A 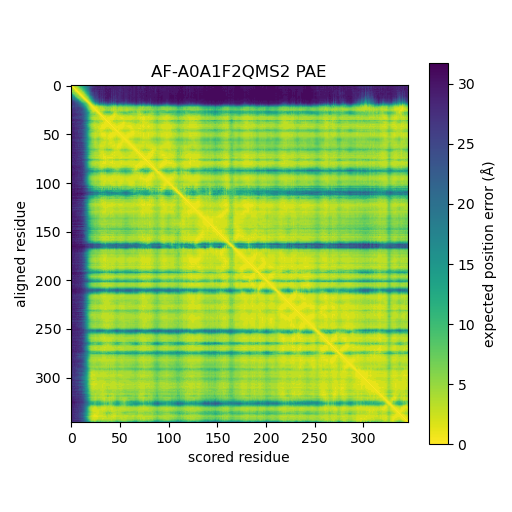1 319 ? 1.841 -1.616 9.446 1.00 83.25 319 ALA A CA 1
ATOM 2350 C C . ALA A 1 319 ? 1.083 -2.125 10.689 1.00 83.25 319 ALA A C 1
ATOM 2352 O O . ALA A 1 319 ? 1.416 -1.809 11.829 1.00 83.25 319 ALA A O 1
ATOM 2353 N N . GLY A 1 320 ? 0.007 -2.887 10.471 1.00 82.62 320 GLY A N 1
ATOM 2354 C CA . GLY A 1 320 ? -0.870 -3.354 11.552 1.00 82.62 320 GLY A CA 1
ATOM 2355 C C . GLY A 1 320 ? -1.932 -2.352 12.027 1.00 82.62 320 GLY A C 1
ATOM 2356 O O . GLY A 1 320 ? -2.669 -2.676 12.956 1.00 82.62 320 GLY A O 1
ATOM 2357 N N . LEU A 1 321 ? -2.052 -1.181 11.384 1.00 88.62 321 LEU A N 1
ATOM 2358 C CA . LEU A 1 321 ? -3.157 -0.239 11.577 1.00 88.62 321 LEU A CA 1
ATOM 2359 C C . LEU A 1 321 ? -3.857 0.049 10.244 1.00 88.62 321 LEU A C 1
ATOM 2361 O O . LEU A 1 321 ? -3.366 0.808 9.409 1.00 88.62 321 LEU A O 1
ATOM 2365 N N . TRP A 1 322 ? -5.021 -0.550 10.025 1.00 87.56 322 TRP A N 1
ATOM 2366 C CA . TRP A 1 322 ? -5.768 -0.438 8.774 1.00 87.56 322 TRP A CA 1
ATOM 2367 C C . TRP A 1 322 ? -6.956 0.497 8.897 1.00 87.56 322 TRP A C 1
ATOM 2369 O O . TRP A 1 322 ? -7.667 0.472 9.889 1.00 87.56 322 TRP A O 1
ATOM 2379 N N . GLN A 1 323 ? -7.228 1.278 7.858 1.00 86.12 323 GLN A N 1
ATOM 2380 C CA . GLN A 1 323 ? -8.521 1.936 7.730 1.00 86.12 323 GLN A CA 1
ATOM 2381 C C . GLN A 1 323 ? -9.523 0.951 7.128 1.00 86.12 323 GLN A C 1
ATOM 2383 O O . GLN A 1 323 ? -9.253 0.382 6.072 1.00 86.12 323 GLN A O 1
ATOM 2388 N N . ILE A 1 324 ? -10.689 0.812 7.750 1.00 85.00 324 ILE A N 1
ATOM 2389 C CA . ILE A 1 324 ? -11.831 0.071 7.212 1.00 85.00 324 ILE A CA 1
ATOM 2390 C C . ILE A 1 324 ? -13.027 1.005 7.016 1.00 85.00 324 ILE A C 1
ATOM 2392 O O . ILE A 1 324 ? -13.209 1.985 7.743 1.00 85.00 324 ILE A O 1
ATOM 2396 N N . GLY A 1 325 ? -13.850 0.703 6.014 1.00 75.06 325 GLY A N 1
ATOM 2397 C CA . GLY A 1 325 ? -15.185 1.285 5.914 1.00 75.06 325 GLY A CA 1
ATOM 2398 C C . GLY A 1 325 ? -16.148 0.529 6.825 1.00 75.06 325 GLY A C 1
ATOM 2399 O O . GLY A 1 325 ? -16.043 -0.687 6.954 1.00 75.06 325 GLY A O 1
ATOM 2400 N N . THR A 1 326 ? -17.099 1.234 7.423 1.00 67.56 326 THR A N 1
ATOM 2401 C CA . THR A 1 326 ? -18.188 0.648 8.210 1.00 67.56 326 THR A CA 1
ATOM 2402 C C . THR A 1 326 ? -19.527 1.167 7.692 1.00 67.56 326 THR A C 1
ATOM 2404 O O . THR A 1 326 ? -19.582 2.122 6.914 1.00 67.56 326 THR A O 1
ATOM 2407 N N . ALA A 1 327 ? -20.632 0.560 8.132 1.00 62.50 327 ALA A N 1
ATOM 2408 C CA . ALA A 1 327 ? -21.969 1.070 7.820 1.00 62.50 327 ALA A CA 1
ATOM 2409 C C . ALA A 1 327 ? -22.204 2.498 8.360 1.00 62.50 327 ALA A C 1
ATOM 2411 O O . ALA A 1 327 ? -23.019 3.234 7.811 1.00 62.50 327 ALA A O 1
ATOM 2412 N N . SER A 1 328 ? -21.493 2.885 9.424 1.00 65.31 328 SER A N 1
ATOM 2413 C CA . SER A 1 328 ? -21.632 4.170 10.115 1.00 65.31 328 SER A CA 1
ATOM 2414 C C . SER A 1 328 ? -20.553 5.198 9.758 1.00 65.31 328 SER A C 1
ATOM 2416 O O . SER A 1 328 ? -20.667 6.345 10.181 1.00 65.31 328 SER A O 1
ATOM 2418 N N . GLY A 1 329 ? -19.519 4.824 8.997 1.00 76.75 329 GLY A N 1
ATOM 2419 C CA . GLY A 1 329 ? -18.435 5.732 8.631 1.00 76.75 329 GLY A CA 1
ATOM 2420 C C . GLY A 1 329 ? -17.099 5.034 8.390 1.00 76.75 329 GLY A C 1
ATOM 2421 O O . GLY A 1 329 ? -17.003 4.057 7.651 1.00 76.75 329 GLY A O 1
ATOM 2422 N N . THR A 1 330 ? -16.039 5.594 8.966 1.00 82.31 330 THR A N 1
ATOM 2423 C CA . THR A 1 330 ? -14.678 5.051 8.895 1.00 82.31 330 THR A CA 1
ATOM 2424 C C . THR A 1 330 ? -14.288 4.495 10.258 1.00 82.31 330 THR A C 1
ATOM 2426 O O . THR A 1 330 ? -14.561 5.123 11.276 1.00 82.31 330 THR A O 1
ATOM 2429 N N . ALA A 1 331 ? -13.595 3.362 10.291 1.00 87.56 331 ALA A N 1
ATOM 2430 C CA . ALA A 1 331 ? -12.948 2.862 11.497 1.00 87.56 331 ALA A CA 1
ATOM 2431 C C . ALA A 1 331 ? -11.485 2.499 11.230 1.00 87.56 331 ALA A C 1
ATOM 2433 O O . ALA A 1 331 ? -11.046 2.383 10.084 1.00 87.56 331 ALA A O 1
ATOM 2434 N N . LEU A 1 332 ? -10.729 2.337 12.309 1.00 90.81 332 LEU A N 1
ATOM 2435 C CA . LEU A 1 332 ? -9.392 1.772 12.308 1.00 90.81 332 LEU A CA 1
ATOM 2436 C C . LEU A 1 332 ? -9.449 0.339 12.828 1.00 90.81 332 LEU A C 1
ATOM 2438 O O . LEU A 1 332 ? -10.120 0.068 13.817 1.00 90.81 332 LEU A O 1
ATOM 2442 N N . LEU A 1 333 ? -8.723 -0.564 12.186 1.00 91.50 333 LEU A N 1
ATOM 2443 C CA . LEU A 1 333 ? -8.485 -1.919 12.647 1.00 91.50 333 LEU A CA 1
ATOM 2444 C C . LEU A 1 333 ? -7.028 -2.027 13.101 1.00 91.50 333 LEU A C 1
ATOM 2446 O O . LEU A 1 333 ? -6.119 -1.776 12.312 1.00 91.50 333 LEU A O 1
ATOM 2450 N N . ILE A 1 334 ? -6.809 -2.380 14.363 1.00 92.31 334 ILE A N 1
ATOM 2451 C CA . ILE A 1 334 ? -5.488 -2.411 15.003 1.00 92.31 334 ILE A CA 1
ATOM 2452 C C . ILE A 1 334 ? -5.207 -3.786 15.597 1.00 92.31 334 ILE A C 1
ATOM 2454 O O . ILE A 1 334 ? -6.083 -4.381 16.226 1.00 92.31 334 ILE A O 1
ATOM 2458 N N . HIS A 1 335 ? -3.985 -4.281 15.417 1.00 89.19 335 HIS A N 1
ATOM 2459 C CA . HIS A 1 335 ? -3.552 -5.533 16.028 1.00 89.19 335 HIS A CA 1
ATOM 2460 C C . HIS A 1 335 ? -3.053 -5.299 17.463 1.00 89.19 335 HIS A C 1
ATOM 2462 O O . HIS A 1 335 ? -2.094 -4.556 17.685 1.00 89.19 335 HIS A O 1
ATOM 2468 N N . GLY A 1 336 ? -3.720 -5.915 18.440 1.00 87.06 336 GLY A N 1
ATOM 2469 C CA . GLY A 1 336 ? -3.335 -5.911 19.852 1.00 87.06 336 GLY A CA 1
ATOM 2470 C C . GLY A 1 336 ? -2.885 -7.292 20.336 1.00 87.06 336 GLY A C 1
ATOM 2471 O O . GLY A 1 336 ? -2.567 -8.166 19.539 1.00 87.06 336 GLY A O 1
ATOM 2472 N N . ALA A 1 337 ? -2.822 -7.481 21.656 1.00 85.25 337 ALA A N 1
ATOM 2473 C CA . ALA A 1 337 ? -2.287 -8.709 22.254 1.00 85.25 337 ALA A CA 1
ATOM 2474 C C . ALA A 1 337 ? -3.182 -9.942 22.052 1.00 85.25 337 ALA A C 1
ATOM 2476 O O . ALA A 1 337 ? -2.654 -11.043 21.987 1.00 85.25 337 ALA A O 1
ATOM 2477 N N . ASP A 1 338 ? -4.500 -9.759 21.927 1.00 87.69 338 ASP A N 1
ATOM 2478 C CA . ASP A 1 338 ? -5.456 -10.873 21.835 1.00 87.69 338 ASP A CA 1
ATOM 2479 C C . ASP A 1 338 ? -6.065 -11.038 20.427 1.00 87.69 338 ASP A C 1
ATOM 2481 O O . ASP A 1 338 ? -6.898 -11.919 20.199 1.00 87.69 338 ASP A O 1
ATOM 2485 N N . GLY A 1 339 ? -5.675 -10.185 19.474 1.00 88.62 339 GLY A N 1
ATOM 2486 C CA . GLY A 1 339 ? -6.188 -10.178 18.103 1.00 88.62 339 GLY A CA 1
ATOM 2487 C C . GLY A 1 339 ? -6.414 -8.769 17.556 1.00 88.62 339 GLY A C 1
ATOM 2488 O O . GLY A 1 339 ? -5.754 -7.809 17.958 1.00 88.62 339 GLY A O 1
ATOM 2489 N N . TRP A 1 340 ? -7.351 -8.635 16.619 1.00 90.38 340 TRP A N 1
ATOM 2490 C CA . TRP A 1 340 ? -7.648 -7.381 15.927 1.00 90.38 340 TRP A CA 1
ATOM 2491 C C . TRP A 1 340 ? -8.871 -6.684 16.502 1.00 90.38 340 TRP A C 1
ATOM 2493 O O . TRP A 1 340 ? -9.932 -7.285 16.671 1.00 90.38 340 TRP A O 1
ATOM 2503 N N . TYR A 1 341 ? -8.742 -5.385 16.731 1.00 91.69 341 TYR A N 1
ATOM 2504 C CA . TYR A 1 341 ? -9.778 -4.555 17.326 1.00 91.69 341 TYR A CA 1
ATOM 2505 C C . TYR A 1 341 ? -10.193 -3.449 16.370 1.00 91.69 341 TYR A C 1
ATOM 2507 O O . TYR A 1 341 ? -9.358 -2.883 15.668 1.00 91.69 341 TYR A O 1
ATOM 2515 N N . GLU A 1 342 ? -11.477 -3.117 16.379 1.00 90.88 342 GLU A N 1
ATOM 2516 C CA . GLU A 1 342 ? -12.036 -2.035 15.579 1.00 90.88 342 GLU A CA 1
ATOM 2517 C C . GLU A 1 342 ? -12.293 -0.792 16.432 1.00 90.88 342 GLU A C 1
ATOM 2519 O O . GLU A 1 342 ? -12.889 -0.869 17.504 1.00 90.88 342 GLU A O 1
ATOM 2524 N N . VAL A 1 343 ? -11.884 0.366 15.920 1.00 90.44 343 VAL A N 1
ATOM 2525 C CA . VAL A 1 343 ? -12.049 1.669 16.561 1.00 90.44 343 VAL A CA 1
ATOM 2526 C C . VAL A 1 343 ? -12.680 2.645 15.571 1.00 90.44 343 VAL A C 1
ATOM 2528 O O . VAL A 1 343 ? -11.994 3.118 14.663 1.00 90.44 343 VAL A O 1
ATOM 2531 N N . PRO A 1 344 ? -13.969 2.988 15.725 1.00 88.19 344 PRO A N 1
ATOM 2532 C CA . PRO A 1 344 ? -14.615 3.994 14.890 1.00 88.19 344 PRO A CA 1
ATOM 2533 C C . PRO A 1 344 ? -13.910 5.351 14.991 1.00 88.19 344 PRO A C 1
ATOM 2535 O O . PRO A 1 344 ? -13.655 5.843 16.095 1.00 88.19 344 PRO A O 1
ATOM 2538 N N . LEU A 1 345 ? -13.619 5.961 13.842 1.00 83.38 345 LEU A N 1
ATOM 2539 C CA . LEU A 1 345 ? -13.185 7.352 13.765 1.00 83.38 345 LEU A CA 1
ATOM 2540 C C . LEU A 1 345 ? -14.414 8.277 13.738 1.00 83.38 345 LEU A C 1
ATOM 2542 O O . LEU A 1 345 ? -15.466 7.862 13.245 1.00 83.38 345 LEU A O 1
ATOM 2546 N N . PRO A 1 346 ? -14.310 9.485 14.322 1.00 72.62 346 PRO A N 1
ATOM 2547 C CA . PRO A 1 346 ? -15.390 10.467 14.312 1.00 72.62 346 PRO A CA 1
ATOM 2548 C C . PRO A 1 346 ? -15.731 11.003 12.918 1.00 72.62 346 PRO A C 1
ATOM 2550 O O . PRO A 1 346 ? -14.865 10.967 12.009 1.00 72.62 346 PRO A O 1
#

Radius of gyration: 23.38 Å; Cα contacts (8 Å, |Δi|>4): 797; chains: 1; bounding box: 47×54×100 Å

Foldseek 3Di:
DDDDDDDDPPPPPPPCPPPPFDDFPDFDQLKAWEAAPVQQKIWIDDFQWIWIAHLARHTDEIEGHDAGSKHWQYDAAQKTWIKHADDPNHGIKIWIAGNHGHTLDIPDDVLHDPVPDDSQWDAANNNFWIKWKDWADPVNCVSVVPDPPADGRWIWIFIDGSPPDRQDIDTHNFFDTWHHNHSFWIWTFGAQTWIWIQGPPPGTQDTDGDNGADKDQQEDDVVVQWTWMATRQQKTFTARNRYRDTPFIQDPPPDARFPHWYADPVRKIWTFHPPPHTAIWIADRVVSDIGRPQVCVLCVVSVNNVQVVVCSVPDPYCVQWDWGAHPVGIWIWHAGDGGIHIGDGD

Sequence (346 aa):
MRRALVPCLVATLASAAGLAGPAPRYPGTDTSVVVNRGNGRIAILGGDKLEVFEPSGTSLSTIEIPGKNPRILEFCGGNLLYVTHEVSNLPQVFVVITVDGRERLAFPNEGLSELFPSEASRLTVDGKGVYGFLPLDPPAREFFGLPESIPPGAGVAATYRFAGEKLLARGSEVFTGVVALSPDDMLLTVKGGGAMRHRSPGGVAWKREGSGGDWRVADVDPAAGVALAIDGQGALIGIDLEKGDVRWQSPAGTAPRVSDARLLRGGRALAFANDPEKQVMVFDPSSGAWSATEVAQAFARQGMRAVLAAWLDRADSLAGLWQIGTASGTALLIHGADGWYEVPLP

Solvent-accessible surface area (backbone atoms only — not comparable to full-atom values): 18970 Å² total; per-residue (Å²): 142,82,85,84,83,79,82,83,80,79,78,78,80,76,75,77,73,72,77,74,59,72,77,47,76,45,70,42,72,79,49,34,74,38,51,18,75,94,75,20,30,38,40,40,32,49,72,49,42,36,36,32,26,44,42,83,67,50,77,74,35,76,37,82,51,74,57,44,85,52,41,65,75,41,34,28,72,61,32,37,36,30,39,25,22,64,48,94,86,35,74,59,35,45,38,32,24,36,70,85,59,51,78,55,45,62,36,67,43,97,94,40,54,83,83,51,76,53,94,81,38,42,61,9,66,63,31,58,20,40,27,38,65,46,66,29,45,72,70,53,30,63,73,63,68,55,66,85,87,52,57,79,64,14,26,29,38,38,24,29,34,64,82,82,43,84,69,36,71,50,74,34,70,46,39,71,46,66,50,36,52,34,42,46,30,34,39,35,14,26,64,52,14,25,40,31,36,37,35,61,93,79,45,73,77,36,77,36,83,40,92,39,48,68,28,40,77,56,33,75,39,78,90,82,36,33,32,35,30,31,43,49,74,16,45,48,33,36,26,31,60,90,72,56,45,78,76,43,61,53,48,82,96,77,57,63,39,35,74,29,48,41,76,38,90,91,72,28,33,41,32,27,26,65,52,95,55,67,47,54,31,40,38,35,69,91,78,56,45,77,33,49,61,62,52,55,48,32,30,46,77,60,60,34,51,66,48,53,52,62,35,45,75,71,51,87,46,53,76,65,52,43,74,35,42,43,91,89,47,46,27,37,38,36,58,45,89,62,11,31,32,76,38,60,52,130

pLDDT: mean 85.69, std 14.28, range [28.33, 97.19]

Nearest PDB structures (foldseek):
  5nuv-assembly1_A  TM=5.881E-01  e=1.046E-08  Homo sapiens
  7mq9-assembly1_LS  TM=5.906E-01  e=1.958E-06  Homo sapiens
  8r8r-assembly1_B  TM=5.737E-01  e=1.173E-04  Homo sapiens
  8x7w-assembly1_F  TM=5.888E-01  e=2.184E-04  Escherichia coli K-12
  6zxh-assembly1_g  TM=4.338E-01  e=2.750E-05  Homo sapiens

=== Feature glossary ===
Legend for the data blocks above and below:

— What the protein is —

The amino-acid sequence is the protein's primary structure: the linear order of residues from the N-terminus to the C-terminus, written in one-letter code. Everything else here — the 3D coordinates, the secondary structure, the domain annotations — is ultimately a consequence of this string.

Database cross-references. InterPro integrates a dozen domain/family signature databases into unified entries with residue-range hits. GO terms attach function/process/location labels with evidence codes. CATH codes position the fold in a four-level structural taxonomy. Organism is the NCBI-taxonomy species name.

— Where its atoms are —

The mmCIF block holds the 3D Cartesian coordinates of each backbone atom (N, Cα, C, O) in ångströms. mmCIF is the PDB's canonical archive format — a tagged-loop text representation of the atomic model.

The six renders are orthographic views along the three Cartesian axes in both directions. Representation (cartoon, sticks, or surface) and color scheme (sequence-rainbow or by-chain) vary across proteins so the training set covers all the common visualization conventions.

— Local backbone conformation —

Secondary structure is the local, repeating backbone conformation. DSSP classifies it into eight states by reading the hydrogen-bond network: three helix types (H, G, I), two β types (E, B), two non-regular types (T, S), and unstructured coil (-).

SS3 is a coarse helix/strand/coil call (letters a/b/c) made by the P-SEA algorithm from inter-Cα distances and dihedrals. It is less detailed than DSSP but needs only Cα positions.

Backbone dihedral angles. Every residue except chain termini has a φ (preceding-C → N → Cα → C) and a ψ (N → Cα → C → next-N). They are reported in degrees following the IUPAC sign convention. Secondary structure is essentially a statement about which (φ, ψ) basin each residue occupies.

— Global shape and packing —

The geometric summary reports three shape descriptors. Rg (radius of gyration) measures how spread out the Cα atoms are about their centre of mass; compact globular proteins have small Rg, elongated or unfolded ones large. Cα contacts (<8 Å, |i−j|>4) count long-range residue pairs in spatial proximity — high for tightly packed folds, near zero for rods or random coil. The bounding-box extents give the protein's footprint along x, y, z in Å.

Solvent accessibility: the surface area of each residue that a 1.4 Å water probe can touch, in Å². When only backbone atoms are present the absolute values are lower than full-atom SASA (side chains contribute most of the area) and are flagged as backbone-only.

Plot images: a contact map (which residues are close in 3D, as an N×N binary image), a Ramachandran scatter (backbone torsion angles, revealing secondary-structure composition at a glance), and — for AlphaFold structures — a PAE heatmap (pairwise prediction confidence).

— Structural neighborhood —

Foldseek's 3Di representation compresses backbone geometry into a per-residue letter drawn from a learned twenty-state alphabet. It captures the tertiary interaction pattern around each residue — which residues are packed against it in space, regardless of where they are in sequence.

Structural nearest neighbors (via Foldseek easy-search vs the PDB). Reported per hit: target PDB id, E-value, and alignment TM-score. A TM-score above ~0.5 is the conventional threshold for 'same fold'.

— Confidence and disorder —

pLDDT (predicted Local Distance Difference Test) is AlphaFold's per-residue confidence score, ranging from 0 to 100. Values above 90 indicate high confidence (typically well-packed cores); 70–90 is confident; 50–70 low confidence; below 50 usually means the region is disordered or the prediction is unreliable there. AlphaFold stores pLDDT in the mmCIF B-factor column.

For experimental (PDB) structures, the B-factor (temperature factor) quantifies the positional spread of each atom in the crystal — a combination of thermal vibration and static disorder — in units of Å². High B-factors mark flexible loops or poorly resolved regions; low B-factors mark the rigid, well-ordered core.

Predicted Aligned Error (PAE) is an AlphaFold confidence matrix: entry (i, j) is the expected error in the position of residue j, in ångströms, when the prediction is superimposed on the true structure at residue i. Low PAE within a block of residues means that block is internally rigid and well-predicted; high PAE between two blocks means their relative placement is uncertain even if each block individually is confident.